Protein AF-A0A0M2WWQ1-F1 (afdb_monomer)

Secondary structure (DSSP, 8-state):
--TT---------SB-TTS-B-HHHHHHHHHHHHHTS--SEEEEETTS--HHHHHHHHHHHHHHHTT---EEEEEEEE-SS-SS-EEEEEEEEEEEPTT--TTTTSGGGGGSEEEEEEB--TT-HHHHHHHHHHH-S-SEE--EEESS-SSTTHHHHHHHHTHHHIIIII---GGG-EEE-TT-HHHHHHHHHHHHHHHHHH--STTTEEEEEE--S-HHHHHHHHHHHHHHT--BEEEEEEEEEESSPPPSS---PPPSEEEEEEEES-SS-----

Nearest PDB structures (foldseek):
  2ok8-assembly1_B  TM=3.960E-01  e=1.130E-01  Plasmodium falciparum 3D7
  4dt1-assembly1_A  TM=3.901E-01  e=7.405E-01  Saccharomyces cerevisiae S288C
  3vu9-assembly1_B  TM=3.517E-01  e=5.763E-01  Saccharomyces cerevisiae S288C
  8cp3-assembly1_A  TM=3.305E-01  e=3.547E+00  Methanococcus maripaludis S2
  4e8b-assembly1_A  TM=3.291E-01  e=5.165E+00  Escherichia coli K-12

Mean predicted aligned error: 6.13 Å

Solvent-accessible surface area (backbone atoms only — not comparable to full-atom values): 15911 Å² total; per-residue (Å²): 131,67,92,88,62,89,85,83,88,79,93,64,59,47,59,46,100,86,70,46,84,36,22,21,63,39,34,36,63,67,44,43,77,64,70,73,48,95,51,66,65,47,79,46,72,44,56,84,50,53,68,56,33,39,53,22,38,52,47,52,52,56,57,53,32,77,81,47,79,32,24,35,33,41,34,40,56,43,53,96,70,68,96,61,63,70,44,79,38,63,44,85,58,54,43,68,37,51,91,24,42,75,66,64,88,39,81,64,44,74,76,21,47,29,33,38,34,38,35,63,48,85,95,37,64,72,51,50,50,31,41,54,62,74,50,62,79,65,70,45,43,36,40,34,37,42,39,65,37,99,53,82,57,53,35,58,53,48,53,59,74,42,39,66,47,29,75,74,70,58,73,36,55,85,85,39,54,40,71,24,34,43,88,38,26,65,46,35,21,50,52,51,49,55,53,52,55,57,46,39,76,77,40,76,48,66,57,54,35,40,58,38,39,27,66,40,73,55,65,41,45,34,49,7,49,50,53,36,28,64,77,69,68,30,28,30,44,37,55,54,72,78,46,70,49,61,92,52,81,81,70,95,63,88,81,75,74,81,60,77,38,80,47,78,43,80,75,43,62,72,96,61,80,81,82,82,124

pLDDT: mean 88.04, std 10.98, range [39.91, 98.12]

Sequence (277 aa):
MLPNGKLEFIDVEIISGDGATVAGRNATKAAQPWLSQQYKDIVIDATGMSRGTCFPIVRQAMELHKESTTNIHLLMASSDQPAVKLKSESNSHADWMHGFQEDMETYIMRDALTLWVPQLTEDSLPSMNSMFSALMPLAEVCPIVPFPSARPRRGDELLLEYFDAFESQWDATAQNVIYAHEADPMDVFRSISRMHDARLKVFPDKSQSVTVLSPAGWRLGSLGMLLAAIDLSLPVLYVETIGYTTDSKIPESVTIPAPSKLWHVWLAGVAYDEITC

Foldseek 3Di:
DPVPDDDDDDDADQADPVGDGCRLVRLCVVCVVVLVDPAQEDEAECAPPFLLNRLSNLLSSVVVVVVHQHWYKYKYFAALDDPFDKDFDWRQAKDWRVNQAPCVVPPLQPQAAEEEEEEFDPPCVSFVVNQLVVPPPHNAYQYEFAPPGPPNCRRVVRCVVCVCCCPPPHVYDPVSYHYAHLQALQRLLVSLVVVVVVVCVVVVDCSHHAYEYEYDDR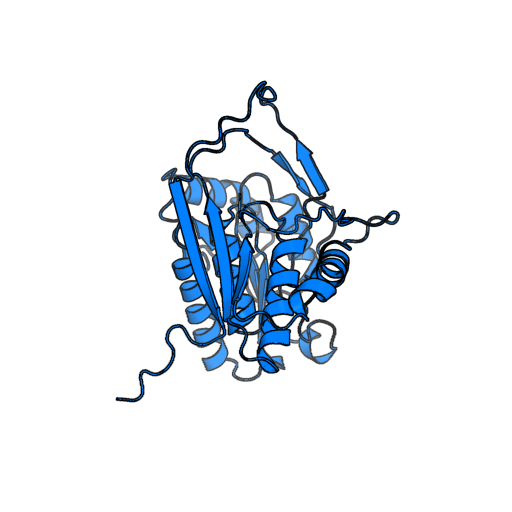DSVSSSVSLNCNVVVHIYMYIGGPDIDGPDDDDPDPPDPGGPHMDMDRNDHDPDDPPPD

Radius of gyration: 19.29 Å; Cα contacts (8 Å, |Δi|>4): 449; chains: 1; bounding box: 53×50×47 Å

Structure (mmCIF, N/CA/C/O backbone):
data_AF-A0A0M2WWQ1-F1
#
_entry.id   AF-A0A0M2WWQ1-F1
#
loop_
_atom_site.group_PDB
_atom_site.id
_atom_site.type_symbol
_atom_site.label_atom_id
_atom_site.label_alt_id
_atom_site.label_comp_id
_atom_site.label_asym_id
_atom_site.label_entity_id
_atom_site.label_seq_id
_atom_site.pdbx_PDB_ins_code
_atom_site.Cartn_x
_atom_site.Cartn_y
_atom_site.Cartn_z
_atom_site.occupancy
_atom_site.B_iso_or_equiv
_atom_site.auth_seq_id
_atom_site.auth_comp_id
_atom_site.auth_asym_id
_atom_site.auth_atom_id
_atom_site.pdbx_PDB_model_num
ATOM 1 N N . MET A 1 1 ? -27.862 6.601 8.426 1.00 49.59 1 MET A N 1
ATOM 2 C CA . MET A 1 1 ? -27.412 7.144 9.727 1.00 49.59 1 MET A CA 1
ATOM 3 C C . MET A 1 1 ? -27.749 6.132 10.798 1.00 49.59 1 MET A C 1
ATOM 5 O O . MET A 1 1 ? -28.883 5.670 10.807 1.00 49.59 1 MET A O 1
ATOM 9 N N . LEU A 1 2 ? -26.789 5.774 11.653 1.00 52.50 2 LEU A N 1
ATOM 10 C CA . LEU A 1 2 ? -27.057 4.945 12.829 1.00 52.50 2 LEU A CA 1
ATOM 11 C C . LEU A 1 2 ? -27.889 5.784 13.814 1.00 52.50 2 LEU A C 1
ATOM 13 O O . LEU A 1 2 ? -27.388 6.809 14.286 1.00 52.50 2 LEU A O 1
ATOM 17 N N . PRO A 1 3 ? -29.156 5.427 14.087 1.00 45.69 3 PRO A N 1
ATOM 18 C CA . PRO A 1 3 ? -29.972 6.167 15.036 1.00 45.69 3 PRO A CA 1
ATOM 19 C C . PRO A 1 3 ? -29.340 5.968 16.420 1.00 45.69 3 PRO A C 1
ATOM 21 O O . PRO A 1 3 ? -29.308 4.846 16.914 1.00 45.69 3 PRO A O 1
ATOM 24 N N . ASN A 1 4 ? -28.792 7.045 16.997 1.00 66.00 4 ASN A N 1
ATOM 25 C CA . ASN A 1 4 ? -28.001 7.110 18.246 1.00 66.00 4 ASN A CA 1
ATOM 26 C C . ASN A 1 4 ? -26.471 6.935 18.123 1.00 66.00 4 ASN A C 1
ATOM 28 O O . ASN A 1 4 ? -25.796 6.801 19.142 1.00 66.00 4 ASN A O 1
ATOM 32 N N . GLY A 1 5 ? -25.896 6.973 16.917 1.00 68.69 5 GLY A N 1
ATOM 33 C CA . GLY A 1 5 ? -24.437 6.985 16.755 1.00 68.69 5 GLY A CA 1
ATOM 34 C C . GLY A 1 5 ? -23.815 8.325 17.169 1.00 68.69 5 GLY A C 1
ATOM 35 O O . GLY A 1 5 ? -24.275 9.381 16.733 1.00 68.69 5 GLY A O 1
ATOM 36 N N . LYS A 1 6 ? -22.750 8.295 17.979 1.00 83.62 6 LYS A N 1
ATOM 37 C CA . LYS A 1 6 ? -21.882 9.462 18.192 1.00 83.62 6 LYS A CA 1
ATOM 38 C C . LYS A 1 6 ? -21.035 9.652 16.933 1.00 83.62 6 LYS A C 1
ATOM 40 O O . LYS A 1 6 ? -20.329 8.729 16.537 1.00 83.62 6 LYS A O 1
ATOM 45 N N . LEU A 1 7 ? -21.130 10.818 16.302 1.00 86.94 7 LEU A N 1
ATOM 46 C CA . LEU A 1 7 ? -20.307 11.184 15.150 1.00 86.94 7 LEU A CA 1
ATOM 47 C C . LEU A 1 7 ? -19.284 12.228 15.587 1.00 86.94 7 LEU A C 1
ATOM 49 O O . LEU A 1 7 ? -19.655 13.265 16.136 1.00 86.94 7 LEU A O 1
ATOM 53 N N . GLU A 1 8 ? -18.014 11.948 15.331 1.00 89.94 8 GLU A N 1
ATOM 54 C CA . GLU A 1 8 ? -16.897 12.844 15.613 1.00 89.94 8 GLU A CA 1
ATOM 55 C C . GLU A 1 8 ? -16.081 13.039 14.338 1.00 89.94 8 GLU A C 1
ATOM 57 O O . GLU A 1 8 ? -15.867 12.096 13.578 1.00 89.94 8 GLU A O 1
ATOM 62 N N . PHE A 1 9 ? -15.638 14.273 14.110 1.00 91.44 9 PHE A N 1
ATOM 63 C CA . PHE A 1 9 ? -14.714 14.620 13.038 1.00 91.44 9 PHE A CA 1
ATOM 64 C C . PHE A 1 9 ? -13.385 15.000 13.678 1.00 91.44 9 PHE A C 1
ATOM 66 O O . PHE A 1 9 ? -13.363 15.802 14.613 1.00 91.44 9 PHE A O 1
ATOM 73 N N . ILE A 1 10 ? -12.297 14.407 13.192 1.00 92.00 10 ILE A N 1
ATOM 74 C CA . ILE A 1 10 ? -10.943 14.698 13.657 1.00 92.00 10 ILE A CA 1
ATOM 75 C C . ILE A 1 10 ? -10.101 15.106 12.458 1.00 92.00 10 ILE A C 1
ATOM 77 O O . ILE A 1 10 ? -10.029 14.376 11.469 1.00 92.00 10 ILE A O 1
ATOM 81 N N . ASP A 1 11 ? -9.436 16.248 12.587 1.00 93.69 11 ASP A N 1
ATOM 82 C CA . ASP A 1 11 ? -8.440 16.690 11.623 1.00 93.69 11 ASP A CA 1
ATOM 83 C C . ASP A 1 11 ? -7.137 15.918 11.845 1.00 93.69 11 ASP A C 1
ATOM 85 O O . ASP A 1 11 ? -6.574 15.903 12.944 1.00 93.69 11 ASP A O 1
ATOM 89 N N . VAL A 1 12 ? -6.656 15.266 10.788 1.00 93.06 12 VAL A N 1
ATOM 90 C CA . VAL A 1 12 ? -5.387 14.535 10.782 1.00 93.06 12 VAL A CA 1
ATOM 91 C C . VAL A 1 12 ? -4.421 15.276 9.870 1.00 93.06 12 VAL A C 1
ATOM 93 O O . VAL A 1 12 ? -4.596 15.306 8.654 1.00 93.06 12 VAL A O 1
ATOM 96 N N . GLU A 1 13 ? -3.391 15.874 10.462 1.00 93.06 13 GLU A N 1
ATOM 97 C CA . GLU A 1 13 ? -2.295 16.474 9.704 1.00 93.06 13 GLU A CA 1
ATOM 98 C C . GLU A 1 13 ? -1.507 15.370 8.980 1.00 93.06 13 GLU A C 1
ATOM 100 O O . GLU A 1 13 ? -1.080 14.393 9.603 1.00 93.06 13 GLU A O 1
ATOM 105 N N . ILE A 1 14 ? -1.344 15.530 7.662 1.00 90.88 14 ILE A N 1
ATOM 106 C CA . ILE A 1 14 ? -0.682 14.564 6.771 1.00 90.88 14 ILE A CA 1
ATOM 107 C C . ILE A 1 14 ? 0.814 14.870 6.642 1.00 90.88 14 ILE A C 1
ATOM 109 O O . ILE A 1 14 ? 1.639 13.961 6.748 1.00 90.88 14 ILE A O 1
ATOM 113 N N . ILE A 1 15 ? 1.153 16.150 6.473 1.00 89.50 15 ILE A N 1
ATOM 114 C CA . ILE A 1 15 ? 2.515 16.673 6.330 1.00 89.50 15 ILE A CA 1
ATOM 115 C C . ILE A 1 15 ? 2.727 17.758 7.385 1.00 89.50 15 ILE A C 1
ATOM 117 O O . ILE A 1 15 ? 1.884 18.645 7.510 1.00 89.50 15 ILE A O 1
ATOM 121 N N . SER A 1 16 ? 3.829 17.694 8.130 1.00 89.00 16 SER A N 1
ATOM 122 C CA . SER A 1 16 ? 4.186 18.715 9.120 1.00 89.00 16 SER A CA 1
ATOM 123 C C . SER A 1 16 ? 4.772 19.967 8.464 1.00 89.00 16 SER A C 1
ATOM 125 O O . SER A 1 16 ? 5.155 19.968 7.295 1.00 89.00 16 SER A O 1
ATOM 127 N N . GLY A 1 17 ? 4.889 21.056 9.230 1.00 83.81 17 GLY A N 1
ATOM 128 C CA . GLY A 1 17 ? 5.402 22.340 8.728 1.00 83.81 17 GLY A CA 1
ATOM 129 C C . GLY A 1 17 ? 6.834 22.319 8.162 1.00 83.81 17 GLY A C 1
ATOM 130 O O . GLY A 1 17 ? 7.219 23.256 7.469 1.00 83.81 17 GLY A O 1
ATOM 131 N N . ASP A 1 18 ? 7.614 21.271 8.434 1.00 84.00 18 ASP A N 1
ATOM 132 C CA . ASP A 1 18 ? 8.956 21.025 7.888 1.00 84.00 18 ASP A CA 1
ATOM 133 C C . ASP A 1 18 ? 8.966 20.097 6.653 1.00 84.00 18 ASP A C 1
ATOM 135 O O . ASP A 1 18 ? 10.032 19.802 6.118 1.00 84.00 18 ASP A O 1
ATOM 139 N N . GLY A 1 19 ? 7.794 19.657 6.181 1.00 81.62 19 GLY A N 1
ATOM 140 C CA . GLY A 1 19 ? 7.641 18.789 5.011 1.00 81.62 19 GLY A CA 1
ATOM 141 C C . GLY A 1 19 ? 7.702 17.286 5.304 1.00 81.62 19 GLY A C 1
ATOM 142 O O . GLY A 1 19 ? 7.600 16.492 4.366 1.00 81.62 19 GLY A O 1
ATOM 143 N N . ALA A 1 20 ? 7.847 16.878 6.570 1.00 85.75 20 ALA A N 1
ATOM 144 C CA . ALA A 1 20 ? 7.895 15.465 6.935 1.00 85.75 20 ALA A CA 1
ATOM 145 C C . ALA A 1 20 ? 6.510 14.801 6.903 1.00 85.75 20 ALA A C 1
ATOM 147 O O . ALA A 1 20 ? 5.489 15.386 7.275 1.00 85.75 20 ALA A O 1
ATOM 148 N N . THR A 1 21 ? 6.479 13.531 6.505 1.00 90.12 21 THR A N 1
ATOM 149 C CA . THR A 1 21 ? 5.254 12.731 6.499 1.00 90.12 21 THR A CA 1
ATOM 150 C C . THR A 1 21 ? 4.865 12.332 7.930 1.00 90.12 21 THR A C 1
ATOM 152 O O . THR A 1 21 ? 5.580 11.602 8.625 1.00 90.12 21 THR A O 1
ATOM 155 N N . VAL A 1 22 ? 3.712 12.813 8.405 1.00 93.31 22 VAL A N 1
ATOM 156 C CA . VAL A 1 22 ? 3.209 12.593 9.781 1.00 93.31 22 VAL A CA 1
ATOM 157 C C . VAL A 1 22 ? 1.843 11.904 9.835 1.00 93.31 22 VAL A C 1
ATOM 159 O O . VAL A 1 22 ? 1.428 11.474 10.915 1.00 93.31 22 VAL A O 1
ATOM 162 N N . ALA A 1 23 ? 1.201 11.710 8.678 1.00 92.94 23 ALA A N 1
ATOM 163 C CA . ALA A 1 23 ? -0.128 11.122 8.516 1.00 92.94 23 ALA A CA 1
ATOM 164 C C . ALA A 1 23 ? -0.361 9.879 9.382 1.00 92.94 23 ALA A C 1
ATOM 166 O O . ALA A 1 23 ? -1.280 9.854 10.196 1.00 92.94 23 ALA A O 1
ATOM 167 N N . GLY A 1 24 ? 0.508 8.872 9.260 1.00 95.06 24 GLY A N 1
ATOM 168 C CA . GLY A 1 24 ? 0.338 7.600 9.959 1.00 95.06 24 GLY A CA 1
ATOM 169 C C . GLY A 1 24 ? 0.392 7.718 11.477 1.00 95.06 24 GLY A C 1
ATOM 170 O O . GLY A 1 24 ? -0.456 7.153 12.160 1.00 95.06 24 GLY A O 1
ATOM 171 N N . ARG A 1 25 ? 1.345 8.494 12.009 1.00 95.56 25 ARG A N 1
ATOM 172 C CA . ARG A 1 25 ? 1.484 8.728 13.459 1.00 95.56 25 ARG A CA 1
ATOM 173 C C . ARG A 1 25 ? 0.294 9.503 14.021 1.00 95.56 25 ARG A C 1
ATOM 175 O O . ARG A 1 25 ? -0.194 9.205 15.109 1.00 95.56 25 ARG A O 1
ATOM 182 N N . ASN A 1 26 ? -0.173 10.504 13.281 1.00 96.56 26 ASN A N 1
ATOM 183 C CA . ASN A 1 26 ? -1.304 11.323 13.696 1.00 96.56 26 ASN A CA 1
ATOM 184 C C . ASN A 1 26 ? -2.621 10.539 13.619 1.00 96.56 26 ASN A C 1
ATOM 186 O O . ASN A 1 26 ? -3.434 10.624 14.537 1.00 96.56 26 ASN A O 1
ATOM 190 N N . ALA A 1 27 ? -2.799 9.724 12.577 1.00 96.56 27 ALA A N 1
ATOM 191 C CA . ALA A 1 27 ? -3.963 8.868 12.392 1.00 96.56 27 ALA A CA 1
ATOM 192 C C . ALA A 1 27 ? -4.090 7.813 13.499 1.00 96.56 27 ALA A C 1
ATOM 194 O O . ALA A 1 27 ? -5.163 7.671 14.084 1.00 96.56 27 ALA A O 1
ATOM 195 N N . THR A 1 28 ? -3.001 7.120 13.853 1.00 97.44 28 THR A N 1
ATOM 196 C CA . THR A 1 28 ? -3.022 6.129 14.943 1.00 97.44 28 THR A CA 1
ATOM 197 C C . THR A 1 28 ? -3.268 6.782 16.302 1.00 97.44 28 THR A C 1
ATOM 199 O O . THR A 1 28 ? -4.048 6.275 17.111 1.00 97.44 28 THR A O 1
ATOM 202 N N . LYS A 1 29 ? -2.682 7.959 16.555 1.00 97.19 29 LYS A N 1
ATOM 203 C CA . LYS A 1 29 ? -2.956 8.743 17.770 1.00 97.19 29 LYS A CA 1
ATOM 204 C C . LYS A 1 29 ? -4.423 9.171 17.861 1.00 97.19 29 LYS A C 1
ATOM 206 O O . LYS A 1 29 ? -5.004 9.096 18.942 1.00 97.19 29 LYS A O 1
ATOM 211 N N . ALA A 1 30 ? -5.010 9.609 16.749 1.00 96.12 30 ALA A N 1
ATOM 212 C CA . ALA A 1 30 ? -6.418 9.984 16.672 1.00 96.12 30 ALA A CA 1
ATOM 213 C C . ALA A 1 30 ? -7.351 8.781 16.872 1.00 96.12 30 ALA A C 1
ATOM 215 O O . ALA A 1 30 ? -8.364 8.908 17.552 1.00 96.12 30 ALA A O 1
ATOM 216 N N . ALA A 1 31 ? -6.995 7.612 16.330 1.00 95.75 31 ALA A N 1
ATOM 217 C CA . ALA A 1 31 ? -7.807 6.402 16.419 1.00 95.75 31 ALA A CA 1
ATOM 218 C C . ALA A 1 31 ? -7.713 5.684 17.779 1.00 95.75 31 ALA A C 1
ATOM 220 O O . ALA A 1 31 ? -8.671 5.023 18.189 1.00 95.75 31 ALA A O 1
ATOM 221 N N . GLN A 1 32 ? -6.596 5.828 18.506 1.00 95.25 32 GLN A N 1
ATOM 222 C CA . GLN A 1 32 ? -6.326 5.121 19.768 1.00 95.25 32 GLN A CA 1
ATOM 223 C C . GLN A 1 32 ? -7.488 5.174 20.782 1.00 95.25 32 GLN A C 1
ATOM 225 O O . GLN A 1 32 ? -7.828 4.116 21.322 1.00 95.25 32 GLN A O 1
ATOM 230 N N . PRO A 1 33 ? -8.136 6.328 21.060 1.00 93.31 33 PRO A N 1
ATOM 231 C CA . PRO A 1 33 ? -9.215 6.394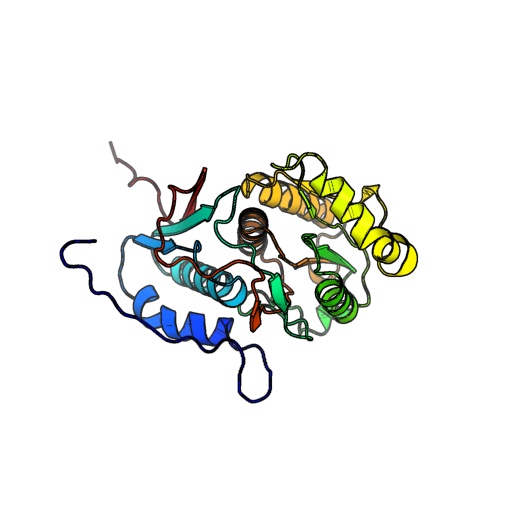 22.044 1.00 93.31 33 PRO A CA 1
ATOM 232 C C . PRO A 1 33 ? -10.453 5.585 21.657 1.00 93.31 33 PRO A C 1
ATOM 234 O O . PRO A 1 33 ? -11.211 5.209 22.546 1.00 93.31 33 PRO A O 1
ATOM 237 N N . TRP A 1 34 ? -10.681 5.328 20.366 1.00 91.44 34 TRP A N 1
ATOM 238 C CA . TRP A 1 34 ? -11.786 4.490 19.895 1.00 91.44 34 TRP A CA 1
ATOM 239 C C . TRP A 1 34 ? -11.381 3.018 19.842 1.00 91.44 34 TRP A C 1
ATOM 241 O O . TRP A 1 34 ? -12.134 2.173 20.316 1.00 91.44 34 TRP A O 1
ATOM 251 N N . LEU A 1 35 ? -10.176 2.714 19.347 1.00 92.75 35 LEU A N 1
ATOM 252 C CA . LEU A 1 35 ? -9.682 1.336 19.252 1.00 92.75 35 LEU A CA 1
ATOM 253 C C . LEU A 1 35 ? -9.431 0.683 20.621 1.00 92.75 35 LEU A C 1
ATOM 255 O O . LEU A 1 35 ? -9.502 -0.532 20.737 1.00 92.75 35 LEU A O 1
ATOM 259 N N . SER A 1 36 ? -9.164 1.478 21.663 1.00 89.31 36 SER A N 1
ATOM 260 C CA . SER A 1 36 ? -8.939 0.971 23.031 1.00 89.31 36 SER A CA 1
ATOM 261 C C . SER A 1 36 ? -10.233 0.708 23.810 1.00 89.31 36 SER A C 1
ATOM 263 O O . SER A 1 36 ? -10.184 0.291 24.967 1.00 89.31 36 SER A O 1
ATOM 265 N N . GLN A 1 37 ? -11.396 1.030 23.240 1.00 88.69 37 GLN A N 1
ATOM 266 C CA . GLN A 1 37 ? -12.675 0.760 23.892 1.00 88.69 37 GLN A CA 1
ATOM 267 C C . GLN A 1 37 ? -13.041 -0.714 23.733 1.00 88.69 37 GLN A C 1
ATOM 269 O O . GLN A 1 37 ? -12.655 -1.371 22.772 1.00 88.69 37 GLN A O 1
ATOM 274 N N . GLN A 1 38 ? -13.831 -1.232 24.672 1.00 86.56 38 GLN A N 1
ATOM 275 C CA . GLN A 1 38 ? -14.293 -2.620 24.657 1.00 86.56 38 GLN A CA 1
ATOM 276 C C . GLN A 1 38 ? -15.458 -2.809 23.675 1.00 86.56 38 GLN A C 1
ATOM 278 O O . GLN A 1 38 ? -16.594 -3.081 24.067 1.00 86.56 38 GLN A O 1
ATOM 283 N N . TYR A 1 39 ? -15.179 -2.631 22.387 1.00 90.81 39 TYR A N 1
ATOM 284 C CA . TYR A 1 39 ? -16.097 -2.994 21.316 1.00 90.81 39 TYR A CA 1
ATOM 285 C C . TYR A 1 39 ? -15.984 -4.486 21.001 1.00 90.81 39 TYR A C 1
ATOM 287 O O . TYR A 1 39 ? -14.901 -5.066 21.072 1.00 90.81 39 TYR A O 1
ATOM 295 N N . LYS A 1 40 ? -17.107 -5.110 20.629 1.00 91.81 40 LYS A N 1
ATOM 296 C CA . LYS A 1 40 ? -17.095 -6.464 20.054 1.00 91.81 40 LYS A CA 1
ATOM 297 C C . LYS A 1 40 ? -16.563 -6.459 18.630 1.00 91.81 40 LYS A C 1
ATOM 299 O O . LYS A 1 40 ? -15.817 -7.355 18.267 1.00 91.81 40 LYS A O 1
ATOM 304 N N . ASP A 1 41 ? -16.907 -5.424 17.873 1.00 93.94 41 ASP A N 1
ATOM 305 C CA . ASP A 1 41 ? -16.574 -5.292 16.464 1.00 93.94 41 ASP A CA 1
ATOM 306 C C . ASP A 1 41 ? -16.072 -3.873 16.202 1.00 93.94 41 ASP A C 1
ATOM 308 O O . ASP A 1 41 ? -16.704 -2.886 16.590 1.00 93.94 41 ASP A O 1
ATOM 312 N N . ILE A 1 42 ? -14.935 -3.774 15.524 1.00 95.38 42 ILE A N 1
ATOM 313 C CA . ILE A 1 42 ? -14.382 -2.530 14.997 1.00 95.38 42 ILE A CA 1
ATOM 314 C C . ILE A 1 42 ? -14.438 -2.626 13.479 1.00 95.38 42 ILE A C 1
ATOM 316 O O . ILE A 1 42 ? -13.858 -3.527 12.875 1.00 95.38 42 ILE A O 1
ATOM 320 N N . VAL A 1 43 ? -15.136 -1.678 12.858 1.00 96.19 43 VAL A N 1
ATOM 321 C CA . VAL A 1 43 ? -15.269 -1.594 11.402 1.00 96.19 43 VAL A CA 1
ATOM 322 C C . VAL A 1 43 ? -14.484 -0.390 10.903 1.00 96.19 43 VAL A C 1
ATOM 324 O O . VAL A 1 43 ? -14.813 0.752 11.219 1.00 96.19 43 VAL A O 1
ATOM 327 N N . ILE A 1 44 ? -13.451 -0.654 10.111 1.00 96.94 44 ILE A N 1
ATOM 328 C CA . ILE A 1 44 ? -12.598 0.356 9.490 1.00 96.94 44 ILE A CA 1
ATOM 329 C C . ILE A 1 44 ? -13.041 0.512 8.034 1.00 96.94 44 ILE A C 1
ATOM 331 O O . ILE A 1 44 ? -12.878 -0.409 7.237 1.00 96.94 44 ILE A O 1
ATOM 335 N N . ASP A 1 45 ? -13.601 1.667 7.672 1.00 95.44 45 ASP A N 1
ATOM 336 C CA . ASP A 1 45 ? -13.966 1.977 6.283 1.00 95.44 45 ASP A CA 1
ATOM 337 C C . ASP A 1 45 ? -12.844 2.749 5.578 1.00 95.44 45 ASP A C 1
ATOM 339 O O . ASP A 1 45 ? -12.658 3.951 5.770 1.00 95.44 45 ASP A O 1
ATOM 343 N N . ALA A 1 46 ? -12.101 2.045 4.728 1.00 94.69 46 ALA A N 1
ATOM 344 C CA . ALA A 1 46 ? -10.971 2.572 3.976 1.00 94.69 46 ALA A CA 1
ATOM 345 C C . ALA A 1 46 ? -11.357 3.312 2.690 1.00 94.69 46 ALA A C 1
ATOM 347 O O . ALA A 1 46 ? -10.478 3.809 1.986 1.00 94.69 46 ALA A O 1
ATOM 348 N N . THR A 1 47 ? -12.647 3.414 2.362 1.00 90.31 47 THR A N 1
ATOM 349 C CA . THR A 1 47 ? -13.119 3.996 1.097 1.00 90.31 47 THR A CA 1
ATOM 350 C C . THR A 1 47 ? -12.617 5.422 0.882 1.00 90.31 47 THR A C 1
ATOM 352 O O . THR A 1 47 ? -12.296 5.792 -0.240 1.00 90.31 47 THR A O 1
ATOM 355 N N . GLY A 1 48 ? -12.551 6.253 1.922 1.00 87.06 48 GLY A N 1
ATOM 356 C CA . GLY A 1 48 ? -12.136 7.657 1.801 1.00 87.06 48 GLY A CA 1
ATOM 357 C C . GLY A 1 48 ? -10.700 7.946 2.235 1.00 87.06 48 GLY A C 1
ATOM 358 O O . GLY A 1 48 ? -10.229 9.064 2.043 1.00 87.06 48 GLY A O 1
ATOM 359 N N . MET A 1 49 ? -10.017 6.976 2.840 1.00 90.75 49 MET A N 1
ATOM 360 C CA . MET A 1 49 ? -8.757 7.215 3.541 1.00 90.75 49 MET A CA 1
ATOM 361 C C . MET A 1 49 ? -7.557 7.192 2.587 1.00 90.75 49 MET A C 1
ATOM 363 O O . MET A 1 49 ? -7.523 6.427 1.619 1.00 90.75 49 MET A O 1
ATOM 367 N N . SER A 1 50 ? -6.543 8.013 2.873 1.00 90.25 50 SER A 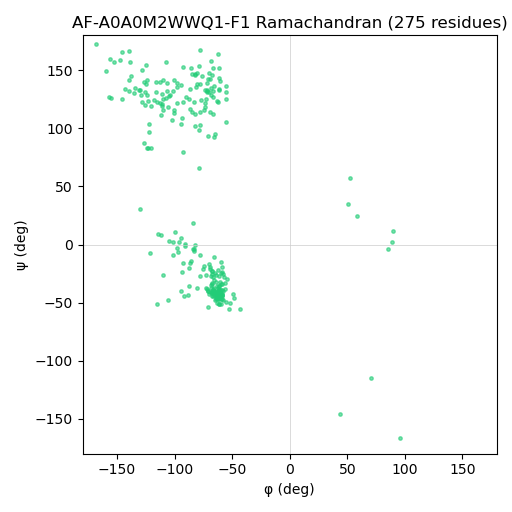N 1
ATOM 368 C CA . SER A 1 50 ? -5.241 7.875 2.215 1.00 90.25 50 SER A CA 1
ATOM 369 C C . SER A 1 50 ? -4.564 6.576 2.663 1.00 90.25 50 SER A C 1
ATOM 371 O O . SER A 1 50 ? -4.851 6.042 3.737 1.00 90.25 50 SER A O 1
ATOM 373 N N . ARG A 1 51 ? -3.619 6.063 1.869 1.00 92.19 51 ARG A N 1
ATOM 374 C CA . ARG A 1 51 ? -2.827 4.884 2.264 1.00 92.19 51 ARG A CA 1
ATOM 375 C C . ARG A 1 51 ? -2.060 5.146 3.563 1.00 92.19 51 ARG A C 1
ATOM 377 O O . ARG A 1 51 ? -2.134 4.320 4.468 1.00 92.19 51 ARG A O 1
ATOM 384 N N . GLY A 1 52 ? -1.429 6.318 3.685 1.00 92.81 52 GLY A N 1
ATOM 385 C CA . GLY A 1 52 ? -0.663 6.715 4.869 1.00 92.81 52 GLY A CA 1
ATOM 386 C C . GLY A 1 52 ? -1.488 6.893 6.146 1.00 92.81 52 GLY A C 1
ATOM 387 O O . GLY A 1 52 ? -0.910 6.974 7.223 1.00 92.81 52 GLY A O 1
ATOM 388 N N . THR A 1 53 ? -2.824 6.891 6.069 1.00 94.81 53 THR A N 1
ATOM 389 C CA . THR A 1 53 ? -3.715 6.882 7.244 1.00 94.81 53 THR A CA 1
ATOM 390 C C . THR A 1 53 ? -4.367 5.518 7.457 1.00 94.81 53 THR A C 1
ATOM 392 O O . THR A 1 53 ? -4.313 4.971 8.558 1.00 94.81 53 THR A O 1
ATOM 395 N N . CYS A 1 54 ? -4.924 4.924 6.398 1.00 95.44 54 CYS A N 1
ATOM 396 C CA . CYS A 1 54 ? -5.615 3.640 6.458 1.00 95.44 54 CYS A CA 1
ATOM 397 C C . CYS A 1 54 ? -4.707 2.511 6.945 1.00 95.44 54 CYS A C 1
ATOM 399 O O . CYS A 1 54 ? -5.086 1.765 7.844 1.00 95.44 54 CYS A O 1
ATOM 401 N N . PHE A 1 55 ? -3.529 2.353 6.337 1.00 97.06 55 PHE A N 1
ATOM 402 C CA . PHE A 1 55 ? -2.650 1.227 6.641 1.00 97.06 55 PHE A CA 1
ATOM 403 C C . PHE A 1 55 ? -2.220 1.261 8.119 1.00 97.06 55 PHE A C 1
ATOM 405 O O . PHE A 1 55 ? -2.431 0.255 8.801 1.00 97.06 55 PHE A O 1
ATOM 412 N N . PRO A 1 56 ? -1.705 2.386 8.665 1.00 97.56 56 PRO A N 1
ATOM 413 C CA . PRO A 1 56 ? -1.324 2.453 10.076 1.00 97.56 56 PRO A CA 1
ATOM 414 C C . PRO A 1 56 ? -2.481 2.216 11.052 1.00 97.56 56 PRO A C 1
ATOM 416 O O . PRO A 1 56 ? -2.284 1.529 12.052 1.00 97.56 56 PRO A O 1
ATOM 419 N N . ILE A 1 57 ? -3.691 2.722 10.766 1.00 97.81 57 ILE A N 1
ATOM 420 C CA . ILE A 1 57 ? -4.875 2.457 11.605 1.00 97.81 57 ILE A CA 1
ATOM 421 C C . ILE A 1 57 ? -5.198 0.959 11.620 1.00 97.81 57 ILE A C 1
ATOM 423 O O . ILE A 1 57 ? -5.432 0.390 12.686 1.00 97.81 57 ILE A O 1
ATOM 427 N N . VAL A 1 58 ? -5.185 0.301 10.456 1.00 97.75 58 VAL A N 1
ATOM 428 C CA . VAL A 1 58 ? -5.438 -1.145 10.373 1.00 97.75 58 VAL A CA 1
ATOM 429 C C . VAL A 1 58 ? -4.360 -1.923 11.128 1.00 97.75 58 VAL A C 1
ATOM 431 O O . VAL A 1 58 ? -4.693 -2.813 11.906 1.00 97.75 58 VAL A O 1
ATOM 434 N N . ARG A 1 59 ? -3.079 -1.561 10.978 1.00 97.19 59 ARG A N 1
ATOM 435 C CA . ARG A 1 59 ? -1.982 -2.175 11.742 1.00 97.19 59 ARG A CA 1
ATOM 436 C C . ARG A 1 59 ? -2.185 -2.020 13.245 1.00 97.19 59 ARG A C 1
ATOM 438 O O . ARG A 1 59 ? -2.100 -3.010 13.959 1.00 97.19 59 ARG A O 1
ATOM 445 N N . GLN A 1 60 ? -2.503 -0.818 13.720 1.00 96.94 60 GLN A N 1
ATOM 446 C CA . GLN A 1 60 ? -2.775 -0.559 15.136 1.00 96.94 60 GLN A CA 1
ATOM 447 C C . GLN A 1 60 ? -3.941 -1.407 15.659 1.00 96.94 60 GLN A C 1
ATOM 449 O O . GLN A 1 60 ? -3.840 -1.977 16.743 1.00 96.94 60 GLN A O 1
ATOM 454 N N . ALA A 1 61 ? -5.024 -1.533 14.889 1.00 96.56 61 ALA A N 1
ATOM 455 C CA . ALA A 1 61 ? -6.157 -2.379 15.251 1.00 96.56 61 ALA A CA 1
ATOM 456 C C . ALA A 1 61 ? -5.767 -3.867 15.339 1.00 96.56 61 ALA A C 1
ATOM 458 O O . ALA A 1 61 ? -6.169 -4.546 16.281 1.00 96.56 61 ALA A O 1
ATOM 459 N N . MET A 1 62 ? -4.941 -4.359 14.410 1.00 95.81 62 MET A N 1
ATOM 460 C CA . MET A 1 62 ? -4.413 -5.730 14.443 1.00 95.81 62 MET A CA 1
ATOM 461 C C . MET A 1 62 ? -3.477 -5.977 15.632 1.00 95.81 62 MET A C 1
ATOM 463 O O . MET A 1 62 ? -3.511 -7.054 16.218 1.00 95.81 62 MET A O 1
ATOM 467 N N . GLU A 1 63 ? -2.660 -4.994 16.014 1.00 93.94 63 GLU A N 1
ATOM 468 C CA . GLU A 1 63 ? -1.808 -5.100 17.203 1.00 93.94 63 GLU A CA 1
ATOM 469 C C . GLU A 1 63 ? -2.641 -5.143 18.491 1.00 93.94 63 GLU A C 1
ATOM 471 O O . GLU A 1 63 ? -2.419 -6.012 19.328 1.00 93.94 63 GLU A O 1
ATOM 476 N N . LEU A 1 64 ? -3.660 -4.288 18.619 1.00 91.94 64 LEU A N 1
ATOM 477 C CA . LEU A 1 64 ? -4.584 -4.309 19.763 1.00 91.94 64 LEU A CA 1
ATOM 478 C C . LEU A 1 64 ? -5.426 -5.592 19.819 1.00 91.94 64 LEU A C 1
ATOM 480 O O . LEU A 1 64 ? -5.784 -6.059 20.903 1.00 91.94 64 LEU A O 1
ATOM 484 N N . HIS A 1 65 ? -5.727 -6.194 18.667 1.00 92.50 65 HIS A N 1
ATOM 485 C CA . HIS A 1 65 ? -6.405 -7.486 18.613 1.00 92.50 65 HIS A CA 1
ATOM 486 C C . HIS A 1 65 ? -5.599 -8.600 19.295 1.00 92.50 65 HIS A C 1
ATOM 488 O O . HIS A 1 65 ? -6.192 -9.479 19.905 1.00 92.50 65 HIS A O 1
ATOM 494 N N . LYS A 1 66 ? -4.259 -8.564 19.280 1.00 91.75 66 LYS A N 1
ATOM 495 C CA . LYS A 1 66 ? -3.440 -9.605 19.938 1.00 91.75 66 LYS A CA 1
ATO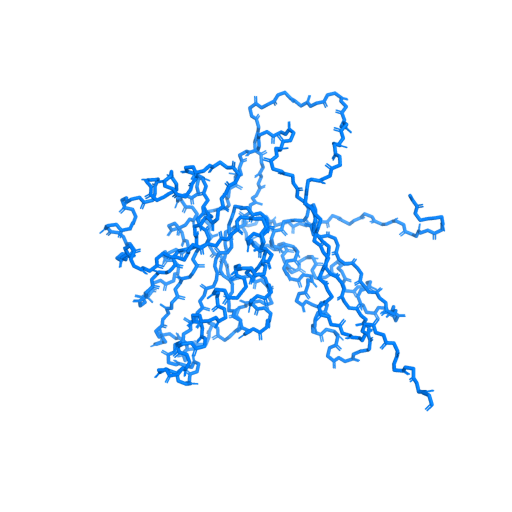M 496 C C . LYS A 1 66 ? -3.724 -9.735 21.439 1.00 91.75 66 LYS A C 1
ATOM 498 O O . LYS A 1 66 ? -3.485 -10.793 22.015 1.00 91.75 66 LYS A O 1
ATOM 503 N N . GLU A 1 67 ? -4.239 -8.674 22.056 1.00 90.25 67 GLU A N 1
ATOM 504 C CA . GLU A 1 67 ? -4.574 -8.602 23.480 1.00 90.25 67 GLU A CA 1
ATOM 505 C C . GLU A 1 67 ? -6.092 -8.520 23.735 1.00 90.25 67 GLU A C 1
ATOM 507 O O . GLU A 1 67 ? -6.522 -8.309 24.871 1.00 90.25 67 GLU A O 1
ATOM 512 N N . SER A 1 68 ? -6.929 -8.684 22.704 1.00 89.31 68 SER A N 1
ATOM 513 C CA . SER A 1 68 ? -8.387 -8.574 22.814 1.00 89.31 68 SER A CA 1
ATOM 514 C C . SER A 1 68 ? -9.123 -9.630 21.987 1.00 89.31 68 SER A C 1
ATOM 516 O O . SER A 1 68 ? -8.562 -10.311 21.141 1.00 89.31 68 SER A O 1
ATOM 518 N N . THR A 1 69 ? -10.420 -9.795 22.240 1.00 89.12 69 THR A N 1
ATOM 519 C CA . THR A 1 69 ? -11.295 -10.670 21.438 1.00 89.12 69 THR A CA 1
ATOM 520 C C . THR A 1 69 ? -12.121 -9.886 20.419 1.00 89.12 69 THR A C 1
ATOM 522 O O . THR A 1 69 ? -13.060 -10.423 19.838 1.00 89.12 69 THR A O 1
ATOM 525 N N . THR A 1 70 ? -11.802 -8.605 20.220 1.00 92.75 70 THR A N 1
ATOM 526 C CA . THR A 1 70 ? -12.535 -7.709 19.329 1.00 92.75 70 THR A CA 1
ATOM 527 C C . THR A 1 70 ? -12.349 -8.125 17.877 1.00 92.75 70 THR A C 1
ATOM 529 O O . THR A 1 70 ? -11.222 -8.264 17.405 1.00 92.75 70 THR A O 1
ATOM 532 N N . ASN A 1 71 ? -13.448 -8.278 17.148 1.00 95.25 71 ASN A N 1
ATOM 533 C CA . ASN A 1 71 ? -13.428 -8.542 15.721 1.00 95.25 71 ASN A CA 1
ATOM 534 C C . ASN A 1 71 ? -13.003 -7.289 14.962 1.00 95.25 71 ASN A C 1
ATOM 536 O O . ASN A 1 71 ? -13.519 -6.196 15.205 1.00 95.25 71 ASN A O 1
ATOM 540 N N . ILE A 1 72 ? -12.080 -7.449 14.019 1.00 96.69 72 ILE A N 1
ATOM 541 C CA . ILE A 1 72 ? -11.599 -6.353 13.182 1.00 96.69 72 ILE A CA 1
ATOM 542 C C . ILE A 1 72 ? -12.092 -6.578 11.759 1.00 96.69 72 ILE A C 1
ATOM 544 O O . ILE A 1 72 ? -11.773 -7.585 11.124 1.00 96.69 72 ILE A O 1
ATOM 548 N N . HIS A 1 73 ? -12.847 -5.616 11.242 1.00 97.06 73 HIS A N 1
ATOM 549 C CA . HIS A 1 73 ? -13.351 -5.622 9.877 1.00 97.06 73 HIS A CA 1
ATOM 550 C C . HIS A 1 73 ? -12.767 -4.460 9.092 1.00 97.06 73 HIS A C 1
ATOM 552 O O . HIS A 1 73 ? -12.702 -3.331 9.578 1.00 97.06 73 HIS A O 1
ATOM 558 N N . LEU A 1 74 ? -12.423 -4.727 7.840 1.00 96.69 74 LEU A N 1
ATOM 559 C CA . LEU A 1 74 ? -11.991 -3.726 6.882 1.00 96.69 74 LEU A CA 1
ATOM 560 C C . LEU A 1 74 ? -12.973 -3.688 5.717 1.00 96.69 74 LEU A C 1
ATOM 562 O O . LEU A 1 74 ? -13.241 -4.711 5.083 1.00 96.69 74 LEU A O 1
ATOM 566 N N . LEU A 1 75 ? -13.514 -2.506 5.450 1.00 96.00 75 LEU A N 1
ATOM 567 C CA . LEU A 1 75 ? -14.401 -2.234 4.330 1.00 96.00 75 LEU A CA 1
ATOM 568 C C . LEU A 1 75 ? -13.688 -1.361 3.306 1.00 96.00 75 LEU A C 1
ATOM 570 O O . LEU A 1 75 ? -12.963 -0.432 3.658 1.00 96.00 75 LEU A O 1
ATOM 574 N N . MET A 1 76 ? -13.926 -1.634 2.029 1.00 94.12 76 MET A N 1
ATOM 575 C CA . MET A 1 76 ? -13.495 -0.761 0.948 1.00 94.12 76 MET A CA 1
ATOM 576 C C . MET A 1 76 ? -14.506 -0.791 -0.189 1.00 94.12 76 MET A C 1
ATOM 578 O O . MET A 1 76 ? -14.809 -1.845 -0.750 1.00 94.12 76 MET A O 1
ATOM 582 N N . ALA A 1 77 ? -14.991 0.385 -0.567 1.00 91.12 77 ALA A N 1
ATOM 583 C CA . ALA A 1 77 ? -15.768 0.578 -1.774 1.00 91.12 77 ALA A CA 1
ATOM 584 C C . ALA A 1 77 ? -14.893 1.162 -2.892 1.00 91.12 77 ALA A C 1
ATOM 586 O O . ALA A 1 77 ? -14.038 2.022 -2.667 1.00 91.12 77 ALA A O 1
ATOM 587 N N . SER A 1 78 ? -15.124 0.705 -4.122 1.00 87.06 78 SER A N 1
ATOM 588 C CA . SER A 1 78 ? -14.476 1.240 -5.320 1.00 87.06 78 SER A CA 1
ATOM 589 C C . SER A 1 78 ? -15.472 1.351 -6.470 1.00 87.06 78 SER A C 1
ATOM 591 O O . SER A 1 78 ? -16.504 0.678 -6.495 1.00 87.06 78 SER A O 1
ATOM 593 N N . SER A 1 79 ? -15.163 2.228 -7.420 1.00 82.31 79 SER A N 1
ATOM 594 C CA . SER A 1 79 ? -15.924 2.413 -8.653 1.00 82.31 79 SER A CA 1
ATOM 595 C C . SER A 1 79 ? -14.977 2.389 -9.840 1.00 82.31 79 SER A C 1
ATOM 597 O O . SER A 1 79 ? -13.960 3.079 -9.830 1.00 82.31 79 SER A O 1
ATOM 599 N N . ASP A 1 80 ? -15.339 1.635 -10.876 1.00 73.50 80 ASP A N 1
ATOM 600 C CA . ASP A 1 80 ? -14.537 1.522 -12.104 1.00 73.50 80 ASP A CA 1
ATOM 601 C C . ASP A 1 80 ? -14.539 2.832 -12.919 1.00 73.50 80 ASP A C 1
ATOM 603 O O . ASP A 1 80 ? -13.669 3.062 -13.756 1.00 73.50 80 ASP A O 1
ATOM 607 N N . GLN A 1 81 ? -15.514 3.714 -12.666 1.00 69.88 81 GLN A N 1
ATOM 608 C CA . GLN A 1 81 ? -15.588 5.048 -13.253 1.00 69.88 81 GLN A CA 1
ATOM 609 C C . GLN A 1 81 ? -15.612 6.111 -12.151 1.00 69.88 81 GLN A C 1
ATOM 611 O O . GLN A 1 81 ? -16.646 6.294 -11.503 1.00 69.88 81 GLN A O 1
ATOM 616 N N . PRO A 1 82 ? -14.494 6.817 -11.909 1.00 66.56 82 PRO A N 1
ATOM 617 C CA . PRO A 1 82 ? -14.487 7.906 -10.950 1.00 66.56 82 PRO A CA 1
ATOM 618 C C . PRO A 1 82 ? -15.331 9.070 -11.483 1.00 66.56 82 PRO A C 1
ATOM 620 O O . PRO A 1 82 ? -15.203 9.467 -12.641 1.00 66.56 82 PRO A O 1
ATOM 623 N N . ALA A 1 83 ? -16.178 9.641 -10.623 1.00 67.00 83 ALA A N 1
ATOM 624 C CA . ALA A 1 83 ? -17.008 10.799 -10.969 1.00 67.00 83 ALA A CA 1
ATOM 625 C C . ALA A 1 83 ? -16.171 12.052 -11.293 1.00 67.00 83 ALA A C 1
ATOM 627 O O . ALA A 1 83 ? -16.608 12.921 -12.043 1.00 67.00 83 ALA A O 1
ATOM 628 N N . VAL A 1 84 ? -14.960 12.132 -10.731 1.00 72.81 84 VAL A N 1
ATOM 629 C CA . VAL A 1 84 ? -14.008 13.229 -10.912 1.00 72.81 84 VAL A CA 1
ATOM 630 C C . VAL A 1 84 ? -12.658 12.636 -11.293 1.00 72.81 84 VAL A C 1
ATOM 632 O O . VAL A 1 84 ? -12.148 11.755 -10.601 1.00 72.81 84 VAL A O 1
ATOM 635 N N . LYS A 1 85 ? -12.058 13.129 -12.381 1.00 76.56 85 LYS A N 1
ATOM 636 C CA . LYS A 1 85 ? -10.681 12.772 -12.734 1.00 76.56 85 LYS A CA 1
ATOM 637 C C . LYS A 1 85 ? -9.731 13.572 -11.852 1.00 76.56 85 LYS A C 1
ATOM 639 O O . LYS A 1 85 ? -9.554 14.771 -12.072 1.00 76.56 85 LYS A O 1
ATOM 644 N N . LEU A 1 86 ? -9.183 12.916 -10.836 1.00 79.56 86 LEU A N 1
ATOM 645 C CA . LEU A 1 86 ? -8.186 13.486 -9.937 1.00 79.56 86 LEU A CA 1
ATOM 646 C C . LEU A 1 86 ? -6.786 13.123 -10.432 1.00 79.56 86 LEU A C 1
ATOM 648 O O . LEU A 1 86 ? -6.544 11.977 -10.808 1.00 79.56 86 LEU A O 1
ATOM 652 N N . LYS A 1 87 ? -5.877 14.092 -10.393 1.00 81.88 87 LYS A N 1
ATOM 653 C CA . LYS A 1 87 ? -4.434 13.884 -10.505 1.00 81.88 87 LYS A CA 1
ATOM 654 C C . LYS A 1 87 ? -3.842 14.032 -9.114 1.00 81.88 87 LYS A C 1
ATOM 656 O O . LYS A 1 87 ? -4.152 14.996 -8.419 1.00 81.88 87 LYS A O 1
ATOM 661 N N . SER A 1 88 ? -3.060 13.047 -8.694 1.00 83.19 88 SER A N 1
ATOM 662 C CA . SER A 1 88 ? -2.444 13.060 -7.368 1.00 83.19 88 SER A CA 1
ATOM 663 C C . SER A 1 88 ? -1.197 13.929 -7.403 1.00 83.19 88 SER A C 1
ATOM 665 O O . SER A 1 88 ? -0.388 13.809 -8.319 1.00 83.19 88 SER A O 1
ATOM 667 N N . GLU A 1 89 ? -1.031 14.772 -6.394 1.00 83.62 89 GLU A N 1
ATOM 668 C CA . GLU A 1 89 ? 0.223 15.464 -6.130 1.00 83.62 89 GLU A CA 1
ATOM 669 C C . GLU A 1 89 ? 0.929 14.723 -5.002 1.00 83.62 89 GLU A C 1
ATOM 671 O O . GLU A 1 89 ? 0.414 14.613 -3.887 1.00 83.62 89 GLU A O 1
ATOM 676 N N . SER A 1 90 ? 2.084 14.154 -5.319 1.00 83.56 90 SER A N 1
ATOM 677 C CA . SER A 1 90 ? 2.888 13.379 -4.381 1.00 83.56 90 SER A CA 1
ATOM 678 C C . SER A 1 90 ? 3.930 14.256 -3.697 1.00 83.56 90 SER A C 1
ATOM 680 O O . SER A 1 90 ? 4.416 15.228 -4.276 1.00 83.56 90 SER A O 1
ATOM 682 N N . ASN A 1 91 ? 4.329 13.867 -2.488 1.00 81.06 91 ASN A N 1
ATOM 683 C CA . ASN A 1 91 ? 5.553 14.370 -1.879 1.00 81.06 91 ASN A CA 1
ATOM 684 C C . ASN A 1 91 ? 6.774 13.971 -2.738 1.00 81.06 91 ASN A C 1
ATOM 686 O O . ASN A 1 91 ? 6.699 13.085 -3.593 1.00 81.06 91 ASN A O 1
ATOM 690 N N . SER A 1 92 ? 7.917 14.612 -2.519 1.00 77.56 92 SER A N 1
ATOM 691 C CA . SER A 1 92 ? 9.158 14.287 -3.231 1.00 77.56 92 SER A CA 1
ATOM 692 C C . SER A 1 92 ? 9.956 13.148 -2.588 1.00 77.56 92 SER A C 1
ATOM 694 O O . SER A 1 92 ? 10.845 12.590 -3.235 1.00 77.56 92 SER A O 1
ATOM 696 N N . HIS A 1 93 ? 9.640 12.776 -1.346 1.00 85.19 93 HIS A N 1
ATOM 697 C CA . HIS A 1 93 ? 10.411 11.814 -0.559 1.00 85.19 93 HIS A CA 1
ATOM 698 C C . HIS A 1 93 ? 9.630 10.522 -0.311 1.00 85.19 93 HIS A C 1
ATOM 700 O O . HIS A 1 93 ? 8.423 10.549 -0.061 1.00 85.19 93 HIS A O 1
ATOM 706 N N . ALA A 1 94 ? 10.342 9.399 -0.400 1.00 91.88 94 ALA A N 1
ATOM 707 C CA . ALA A 1 94 ? 9.856 8.093 0.013 1.00 91.88 94 ALA A CA 1
ATOM 708 C C . ALA A 1 94 ? 10.126 7.883 1.505 1.00 91.88 94 ALA A C 1
ATOM 710 O O . ALA A 1 94 ? 11.239 8.122 1.970 1.00 91.88 94 ALA A O 1
ATOM 711 N N . ASP A 1 95 ? 9.121 7.395 2.224 1.00 91.81 95 ASP A N 1
ATOM 712 C CA . ASP A 1 95 ? 9.180 7.146 3.659 1.00 91.81 95 ASP A CA 1
ATOM 713 C C . ASP A 1 95 ? 8.721 5.722 3.978 1.00 91.81 95 ASP A C 1
ATOM 715 O O . ASP A 1 95 ? 7.848 5.150 3.310 1.00 91.81 95 ASP A O 1
ATOM 719 N N . TRP A 1 96 ? 9.273 5.157 5.053 1.00 94.12 96 TRP A N 1
ATOM 720 C CA . TRP A 1 96 ? 8.719 3.948 5.650 1.00 94.12 96 TRP A CA 1
ATOM 721 C C . TRP A 1 96 ? 7.353 4.256 6.250 1.00 94.12 96 TRP A C 1
ATOM 723 O O . TRP A 1 96 ? 7.155 5.231 6.981 1.00 94.12 96 TRP A O 1
ATOM 733 N N . MET A 1 97 ? 6.381 3.410 5.942 1.00 95.00 97 MET A N 1
ATOM 734 C CA . MET A 1 97 ? 5.037 3.589 6.451 1.00 95.00 97 MET A CA 1
ATOM 735 C C . MET A 1 97 ? 4.981 3.262 7.944 1.00 95.00 97 MET A C 1
ATOM 737 O O . MET A 1 97 ? 5.443 2.213 8.392 1.00 95.00 97 MET A O 1
ATOM 741 N N . HIS A 1 98 ? 4.373 4.158 8.725 1.00 94.94 98 HIS A N 1
ATOM 742 C CA . HIS A 1 98 ? 4.256 3.991 10.171 1.00 94.94 98 HIS A CA 1
ATOM 743 C C . HIS A 1 98 ? 3.590 2.651 10.530 1.00 94.94 98 HIS A C 1
ATOM 745 O O . HIS A 1 98 ? 2.488 2.356 10.074 1.00 94.94 98 HIS A O 1
ATOM 751 N N . GLY A 1 99 ? 4.263 1.845 11.355 1.00 93.69 99 GLY A N 1
ATOM 752 C CA . GLY A 1 99 ? 3.801 0.505 11.741 1.00 93.69 99 GLY A CA 1
ATOM 753 C C . GLY A 1 99 ? 4.173 -0.622 10.763 1.00 93.69 99 GLY A C 1
ATOM 754 O O . GLY A 1 99 ? 3.923 -1.781 11.086 1.00 93.69 99 GLY A O 1
ATOM 755 N N . PHE A 1 100 ? 4.803 -0.296 9.628 1.00 94.69 100 PHE A N 1
ATOM 756 C CA . PHE A 1 100 ? 5.270 -1.225 8.586 1.00 94.69 100 PHE A CA 1
ATOM 757 C C . PHE A 1 100 ? 6.735 -0.971 8.204 1.00 94.69 100 PHE A C 1
ATOM 759 O O . PHE A 1 100 ? 7.130 -1.137 7.056 1.00 94.69 100 PHE A O 1
ATOM 766 N N . GLN A 1 101 ? 7.552 -0.504 9.140 1.00 84.94 101 GLN A N 1
ATOM 767 C CA . GLN A 1 101 ? 8.992 -0.349 8.911 1.00 84.94 101 GLN A CA 1
ATOM 768 C C . GLN A 1 101 ? 9.771 -1.632 9.238 1.00 84.94 101 GLN A C 1
ATOM 770 O O . GLN A 1 101 ? 10.874 -1.810 8.736 1.00 84.94 101 GLN A O 1
ATOM 775 N N . GLU A 1 102 ? 9.184 -2.537 10.037 1.00 79.44 102 GLU A N 1
ATOM 776 C CA . GLU A 1 102 ? 9.844 -3.746 10.557 1.00 79.44 102 GLU A CA 1
ATOM 777 C C . GLU A 1 102 ? 11.274 -3.423 11.063 1.00 79.44 102 GLU A C 1
ATOM 779 O O . GLU A 1 102 ? 11.514 -2.328 11.579 1.00 79.44 102 GLU A O 1
ATOM 784 N N . ASP A 1 103 ? 12.233 -4.338 10.913 1.00 69.00 103 ASP A N 1
ATOM 785 C CA . ASP A 1 103 ? 13.636 -4.131 11.304 1.00 69.00 103 ASP A CA 1
ATOM 786 C C . ASP A 1 103 ? 14.477 -3.411 10.226 1.00 69.00 103 ASP A C 1
ATOM 788 O O . ASP A 1 103 ? 15.709 -3.477 10.262 1.00 69.00 103 ASP A O 1
ATOM 792 N N . MET A 1 104 ? 13.858 -2.717 9.257 1.00 69.25 104 MET A N 1
ATOM 793 C CA . MET A 1 104 ? 14.576 -2.104 8.120 1.00 69.25 104 MET A CA 1
ATOM 794 C C . MET A 1 104 ? 15.595 -1.033 8.530 1.00 69.25 104 MET A C 1
ATOM 796 O O . MET A 1 104 ? 16.542 -0.768 7.795 1.00 69.25 104 MET A O 1
ATOM 800 N N . GLU A 1 105 ? 15.449 -0.440 9.716 1.00 60.62 105 GLU A N 1
ATOM 801 C CA . GLU A 1 105 ? 16.413 0.529 10.252 1.00 60.62 105 GLU A CA 1
ATOM 802 C C . GLU A 1 105 ? 17.619 -0.129 10.952 1.00 60.62 105 GLU A C 1
ATOM 804 O O . GLU A 1 105 ? 18.568 0.554 11.350 1.00 60.62 105 GLU A O 1
ATOM 809 N N . THR A 1 106 ? 17.624 -1.458 11.105 1.00 59.84 106 THR A N 1
ATOM 810 C CA . THR A 1 106 ? 18.727 -2.177 11.750 1.00 59.84 106 THR A CA 1
ATOM 811 C C . THR A 1 106 ? 19.904 -2.390 10.796 1.00 59.84 106 THR A C 1
ATOM 813 O O . THR A 1 106 ? 19.748 -2.595 9.594 1.00 59.84 106 THR A O 1
ATOM 816 N N . TYR A 1 107 ? 21.125 -2.399 11.341 1.00 55.66 107 TYR A N 1
ATOM 817 C CA . TYR A 1 107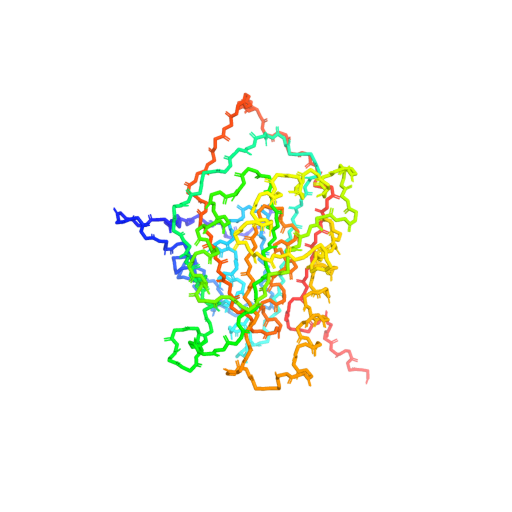 ? 22.341 -2.686 10.567 1.00 55.66 107 TYR A CA 1
ATOM 818 C C . TYR A 1 107 ? 22.315 -4.062 9.884 1.00 55.66 107 TYR A C 1
ATOM 820 O O . TYR A 1 107 ? 22.981 -4.234 8.871 1.00 55.66 107 TYR A O 1
ATOM 828 N N . ILE A 1 108 ? 21.543 -5.012 10.421 1.00 56.03 108 ILE A N 1
ATOM 829 C CA . ILE A 1 108 ? 21.437 -6.390 9.924 1.00 56.03 108 ILE A CA 1
ATOM 830 C C . ILE A 1 108 ? 20.737 -6.433 8.559 1.00 56.03 108 ILE A C 1
ATOM 832 O O . ILE A 1 108 ? 21.130 -7.212 7.700 1.00 56.03 108 ILE A O 1
ATOM 836 N N . MET A 1 109 ? 19.754 -5.558 8.326 1.00 66.06 109 MET A N 1
ATOM 837 C CA . MET A 1 109 ? 19.012 -5.520 7.061 1.00 66.06 109 MET A CA 1
ATOM 838 C C . MET A 1 109 ? 19.771 -4.828 5.919 1.00 66.06 109 MET A C 1
ATOM 840 O O . MET A 1 109 ? 19.332 -4.901 4.775 1.00 66.06 109 MET A O 1
ATOM 844 N N . ARG A 1 110 ? 20.916 -4.178 6.186 1.00 66.38 110 ARG A N 1
ATOM 845 C CA . ARG A 1 110 ? 21.689 -3.453 5.155 1.00 66.38 110 ARG A CA 1
ATOM 846 C C . ARG A 1 110 ? 22.310 -4.363 4.097 1.00 66.38 110 ARG A C 1
ATOM 848 O O . ARG A 1 110 ? 22.501 -3.914 2.973 1.00 66.38 110 ARG A O 1
ATOM 855 N N . ASP A 1 111 ? 22.606 -5.608 4.464 1.00 76.81 111 ASP A N 1
ATOM 856 C CA . ASP A 1 111 ? 23.211 -6.604 3.572 1.00 76.81 111 ASP A CA 1
ATOM 857 C C . ASP A 1 111 ? 22.176 -7.606 3.023 1.00 76.81 111 ASP A C 1
ATOM 859 O O . ASP A 1 111 ? 22.530 -8.533 2.291 1.00 76.81 111 ASP A O 1
ATOM 863 N N . ALA A 1 112 ? 20.894 -7.444 3.372 1.00 85.56 112 ALA A N 1
ATOM 864 C CA . ALA A 1 112 ? 19.833 -8.325 2.908 1.00 85.56 112 ALA A CA 1
ATOM 865 C C . ALA A 1 112 ? 19.576 -8.136 1.404 1.00 85.56 112 ALA A C 1
ATOM 867 O O . ALA A 1 112 ? 19.575 -7.023 0.877 1.00 85.56 112 ALA A O 1
ATOM 868 N N . LEU A 1 113 ? 19.282 -9.232 0.702 1.00 90.81 113 LEU A N 1
ATOM 869 C CA . LEU A 1 113 ? 18.846 -9.199 -0.692 1.00 90.81 113 LEU A CA 1
ATOM 870 C C . LEU A 1 113 ? 17.429 -8.627 -0.779 1.00 90.81 113 LEU A C 1
ATOM 872 O O . LEU A 1 113 ? 16.438 -9.361 -0.673 1.00 90.81 113 LEU A O 1
ATOM 876 N N . THR A 1 114 ? 17.344 -7.317 -0.991 1.00 92.81 114 THR A N 1
ATOM 877 C CA . THR A 1 114 ? 16.080 -6.584 -1.089 1.00 92.81 114 THR A CA 1
ATOM 878 C C . THR A 1 114 ? 15.380 -6.862 -2.416 1.00 92.81 114 THR A C 1
ATOM 880 O O . THR A 1 114 ? 15.895 -6.549 -3.490 1.00 92.81 114 THR A O 1
ATOM 883 N N . LEU A 1 115 ? 14.182 -7.435 -2.326 1.00 94.38 115 LEU A N 1
ATOM 884 C CA . LEU A 1 115 ? 13.210 -7.537 -3.408 1.00 94.38 115 LEU A CA 1
ATOM 885 C C . LEU A 1 115 ? 12.182 -6.424 -3.263 1.00 94.38 115 LEU A C 1
ATOM 887 O O . LEU A 1 115 ? 11.482 -6.358 -2.251 1.00 94.38 115 LEU A O 1
ATOM 891 N N . TRP A 1 116 ? 12.050 -5.592 -4.285 1.00 96.50 116 TRP A N 1
ATOM 892 C CA . TRP A 1 116 ? 11.064 -4.525 -4.313 1.00 96.50 116 TRP A CA 1
ATOM 893 C C . TRP A 1 116 ? 9.849 -4.903 -5.155 1.00 96.50 116 TRP A C 1
ATOM 895 O O . TRP A 1 116 ? 9.978 -5.355 -6.290 1.00 96.50 116 TRP A O 1
ATOM 905 N N . VAL A 1 117 ? 8.657 -4.689 -4.602 1.00 97.50 117 VAL A N 1
ATOM 906 C CA . VAL A 1 117 ? 7.373 -4.995 -5.240 1.00 97.50 117 VAL A CA 1
ATOM 907 C C . VAL A 1 117 ? 6.549 -3.709 -5.353 1.00 97.50 117 VAL A C 1
ATOM 909 O O . VAL A 1 117 ? 5.716 -3.421 -4.481 1.00 97.50 117 VAL A O 1
ATOM 912 N N . PRO A 1 118 ? 6.784 -2.887 -6.389 1.00 96.81 118 PRO A N 1
ATOM 913 C CA . PRO A 1 118 ? 5.977 -1.702 -6.637 1.00 96.81 118 PRO A CA 1
ATOM 914 C C . PRO A 1 118 ? 4.668 -2.046 -7.344 1.00 96.81 118 PRO A C 1
ATOM 916 O O . PRO A 1 118 ? 4.647 -2.809 -8.305 1.00 96.81 118 PRO A O 1
ATOM 919 N N . GLN A 1 119 ? 3.569 -1.430 -6.923 1.00 96.62 119 GLN A N 1
ATOM 920 C CA . GLN A 1 119 ? 2.330 -1.423 -7.698 1.00 96.62 119 GLN A CA 1
ATOM 921 C C . GLN A 1 119 ? 2.389 -0.287 -8.717 1.00 96.62 119 GLN A C 1
ATOM 923 O O . GLN A 1 119 ? 2.398 0.877 -8.327 1.00 96.62 119 GLN A O 1
ATOM 928 N N . LEU A 1 120 ? 2.421 -0.600 -10.015 1.00 95.00 120 LEU A N 1
ATOM 929 C CA . LEU A 1 120 ? 2.494 0.444 -11.038 1.00 95.00 120 LEU A CA 1
ATOM 930 C C . LEU A 1 120 ? 1.184 1.224 -11.124 1.00 95.00 120 LEU A C 1
ATOM 932 O O . LEU A 1 120 ? 0.098 0.686 -10.931 1.00 95.00 120 LEU A O 1
ATOM 936 N N . THR A 1 121 ? 1.279 2.507 -11.443 1.00 92.25 121 THR A N 1
ATOM 937 C CA . THR A 1 121 ? 0.115 3.352 -11.705 1.00 92.25 121 THR A CA 1
ATOM 938 C C . THR A 1 121 ? 0.487 4.478 -12.649 1.00 92.25 121 THR A C 1
ATOM 940 O O . THR A 1 121 ? 1.659 4.845 -12.752 1.00 92.25 121 THR A O 1
ATOM 943 N N . GLU A 1 122 ? -0.525 5.012 -13.322 1.00 91.88 122 GLU A N 1
ATOM 944 C CA . GLU A 1 122 ? -0.361 6.081 -14.294 1.00 91.88 122 GLU A CA 1
ATOM 945 C C . GLU A 1 122 ? 0.214 7.348 -13.646 1.00 91.88 122 GLU A C 1
ATOM 947 O O . GLU A 1 122 ? -0.132 7.682 -12.506 1.00 91.88 122 GLU A O 1
ATOM 952 N N . ASP A 1 123 ? 1.065 8.052 -14.392 1.00 90.12 123 ASP A N 1
ATOM 953 C CA . ASP A 1 123 ? 1.632 9.365 -14.067 1.00 90.12 123 ASP A CA 1
ATOM 954 C C . ASP A 1 123 ? 2.430 9.410 -12.743 1.00 90.12 123 ASP A C 1
ATOM 956 O O . ASP A 1 123 ? 2.572 10.470 -12.128 1.00 90.12 123 ASP A O 1
ATOM 960 N N . SER A 1 124 ? 2.964 8.273 -12.275 1.00 90.62 124 SER A N 1
ATOM 961 C CA . SER A 1 124 ? 3.642 8.181 -10.963 1.00 90.62 124 SER A CA 1
ATOM 962 C C . SER A 1 124 ? 5.137 7.877 -11.013 1.00 90.62 124 SER A C 1
ATOM 964 O O . SER A 1 124 ? 5.763 7.673 -9.969 1.00 90.62 124 SER A O 1
ATOM 966 N N . LEU A 1 125 ? 5.734 7.909 -12.206 1.00 91.88 125 LEU A N 1
ATOM 967 C CA . LEU A 1 125 ? 7.157 7.642 -12.409 1.00 91.88 125 LEU A CA 1
ATOM 968 C C . LEU A 1 125 ? 8.087 8.438 -11.462 1.00 91.88 125 LEU A C 1
ATOM 970 O O . LEU A 1 125 ? 8.992 7.825 -10.897 1.00 91.88 125 LEU A O 1
ATOM 974 N N . PRO A 1 126 ? 7.874 9.745 -11.181 1.00 91.25 126 PRO A N 1
ATOM 975 C CA . PRO A 1 126 ? 8.716 10.473 -10.227 1.00 91.25 126 PRO A CA 1
ATOM 976 C C . PRO A 1 126 ? 8.679 9.887 -8.807 1.00 91.25 126 PRO A C 1
ATOM 978 O O . PRO A 1 126 ? 9.723 9.730 -8.175 1.00 91.25 126 PRO A O 1
ATOM 981 N N . SER A 1 127 ? 7.491 9.519 -8.313 1.00 92.38 127 SER A N 1
ATOM 982 C CA . SER A 1 127 ? 7.335 8.885 -6.999 1.00 92.38 127 SER A CA 1
ATOM 983 C C . SER A 1 127 ? 7.970 7.496 -6.972 1.00 92.38 127 SER A C 1
ATOM 985 O O . SER A 1 127 ? 8.638 7.147 -6.000 1.00 92.38 127 SER A O 1
ATOM 987 N N . MET A 1 128 ? 7.818 6.726 -8.051 1.00 93.62 128 MET A N 1
ATOM 988 C CA . MET A 1 128 ? 8.443 5.409 -8.185 1.00 93.62 128 MET A CA 1
ATOM 989 C C . MET A 1 128 ? 9.970 5.497 -8.200 1.00 93.62 128 MET A C 1
ATOM 991 O O . MET A 1 128 ? 10.625 4.727 -7.507 1.00 93.62 128 MET A O 1
ATOM 995 N N . ASN A 1 129 ? 10.544 6.483 -8.891 1.00 92.50 129 ASN A N 1
ATOM 996 C CA . ASN A 1 129 ? 11.991 6.698 -8.905 1.00 92.50 129 ASN A CA 1
ATOM 997 C C . ASN A 1 129 ? 12.531 7.160 -7.546 1.00 92.50 129 ASN A C 1
ATOM 999 O O . ASN A 1 129 ? 13.639 6.775 -7.172 1.00 92.50 129 ASN A O 1
ATOM 1003 N N . SER A 1 130 ? 11.753 7.939 -6.786 1.00 92.81 130 SER A N 1
ATOM 1004 C CA . SER A 1 130 ? 12.106 8.304 -5.407 1.00 92.81 130 SER A CA 1
ATOM 1005 C C . SER A 1 130 ? 12.177 7.061 -4.508 1.00 92.81 130 SER A C 1
ATOM 1007 O O . SER A 1 130 ? 13.175 6.854 -3.820 1.00 92.81 130 SER A O 1
ATOM 1009 N N . MET A 1 131 ? 11.182 6.168 -4.596 1.00 94.50 131 MET A N 1
ATOM 1010 C CA . MET A 1 131 ? 11.171 4.893 -3.862 1.00 94.50 131 MET A CA 1
ATOM 1011 C C . MET A 1 131 ? 12.298 3.951 -4.291 1.00 94.50 131 MET A C 1
ATOM 1013 O O . MET A 1 131 ? 12.995 3.415 -3.435 1.00 94.50 131 MET A O 1
ATOM 1017 N N . PHE A 1 132 ? 12.517 3.792 -5.597 1.00 94.06 132 PHE A N 1
ATOM 1018 C CA . PHE A 1 132 ? 13.624 3.002 -6.133 1.00 94.06 132 PHE A CA 1
ATOM 1019 C C . PHE A 1 132 ? 14.970 3.487 -5.577 1.00 94.06 132 PHE A C 1
ATOM 1021 O O . PHE A 1 132 ? 15.747 2.700 -5.042 1.00 94.06 132 PHE A O 1
ATOM 1028 N N . SER A 1 133 ? 15.211 4.801 -5.629 1.00 92.44 133 SER A N 1
ATOM 1029 C CA . SER A 1 133 ? 16.451 5.413 -5.136 1.00 92.44 133 SER A CA 1
ATOM 1030 C C . SER A 1 133 ? 16.654 5.197 -3.634 1.00 92.44 133 SER A C 1
ATOM 1032 O O . SER A 1 133 ? 17.780 4.966 -3.199 1.00 92.44 133 SER A O 1
ATOM 1034 N N . ALA A 1 134 ? 15.577 5.247 -2.844 1.00 91.88 134 ALA A N 1
ATOM 1035 C CA . ALA A 1 134 ? 15.621 5.042 -1.397 1.00 91.88 134 ALA A CA 1
ATOM 1036 C C . ALA A 1 134 ? 15.934 3.591 -0.987 1.00 91.88 134 ALA A C 1
ATOM 1038 O O . ALA A 1 134 ? 16.375 3.363 0.138 1.00 91.88 134 ALA A O 1
ATOM 1039 N N . LEU A 1 135 ? 15.719 2.619 -1.879 1.00 91.50 135 LEU A N 1
ATOM 1040 C CA . LEU A 1 135 ? 15.933 1.195 -1.604 1.00 91.50 135 LEU A CA 1
ATOM 1041 C C . LEU A 1 135 ? 17.284 0.660 -2.076 1.00 91.50 135 LEU A C 1
ATOM 1043 O O . LEU A 1 135 ? 17.599 -0.496 -1.803 1.00 91.50 135 LEU A O 1
ATOM 1047 N N . MET A 1 136 ? 18.082 1.460 -2.784 1.00 88.94 136 MET A N 1
ATOM 1048 C CA . MET A 1 136 ? 19.366 0.996 -3.298 1.00 88.94 136 MET A CA 1
ATOM 1049 C C . MET A 1 136 ? 20.359 0.681 -2.160 1.00 88.94 136 MET A C 1
ATOM 1051 O O . MET A 1 136 ? 20.515 1.498 -1.248 1.00 88.94 136 MET A O 1
ATOM 1055 N N . PRO A 1 137 ? 21.099 -0.446 -2.232 1.00 87.94 137 PRO A N 1
ATOM 1056 C CA . PRO A 1 137 ? 21.124 -1.426 -3.325 1.00 87.94 137 PRO A CA 1
ATOM 1057 C C . PRO A 1 137 ? 19.920 -2.388 -3.334 1.00 87.94 137 PRO A C 1
ATOM 1059 O O . PRO A 1 137 ? 19.527 -2.935 -2.306 1.00 87.94 137 PRO A O 1
ATOM 1062 N N . LEU A 1 138 ? 19.390 -2.649 -4.533 1.00 88.75 138 LEU A N 1
ATOM 1063 C CA . LEU A 1 138 ? 18.297 -3.591 -4.783 1.00 88.75 138 LEU A CA 1
ATOM 1064 C C . LEU A 1 138 ? 18.811 -4.865 -5.456 1.00 88.75 138 LEU A C 1
ATOM 1066 O O . LEU A 1 138 ? 19.647 -4.801 -6.354 1.00 88.75 138 LEU A O 1
ATOM 1070 N N . ALA A 1 139 ? 18.292 -6.018 -5.032 1.00 91.31 139 ALA A N 1
ATOM 1071 C CA . ALA A 1 139 ? 18.601 -7.300 -5.661 1.00 91.31 139 ALA A CA 1
ATOM 1072 C C . ALA A 1 139 ? 17.656 -7.605 -6.830 1.00 91.31 139 ALA A C 1
ATOM 1074 O O . ALA A 1 139 ? 18.065 -8.234 -7.800 1.00 91.31 139 ALA A O 1
ATOM 1075 N N . GLU A 1 140 ? 16.385 -7.210 -6.717 1.00 92.38 140 GLU A N 1
ATOM 1076 C CA . GLU A 1 140 ? 15.357 -7.543 -7.700 1.00 92.38 140 GLU A CA 1
ATOM 1077 C C . GLU A 1 140 ? 14.161 -6.587 -7.607 1.00 92.38 140 GLU A C 1
ATOM 1079 O O . GLU A 1 140 ? 13.810 -6.119 -6.519 1.00 92.38 140 GLU A O 1
ATOM 1084 N N . VAL A 1 141 ? 13.504 -6.339 -8.743 1.00 95.12 141 VAL A N 1
ATOM 1085 C CA . VAL A 1 141 ? 12.256 -5.572 -8.835 1.00 95.12 141 VAL A CA 1
ATOM 1086 C C . VAL A 1 141 ? 11.180 -6.429 -9.503 1.00 95.12 141 VAL A C 1
ATOM 1088 O O . VAL A 1 141 ? 11.368 -6.898 -10.627 1.00 95.12 141 VAL A O 1
ATOM 1091 N N . CYS A 1 142 ? 10.047 -6.612 -8.820 1.00 96.06 142 CYS A N 1
ATOM 1092 C CA . CYS A 1 142 ? 8.889 -7.383 -9.282 1.00 96.06 142 CYS A CA 1
ATOM 1093 C C . CYS A 1 142 ? 7.623 -6.507 -9.292 1.00 96.06 142 CYS A C 1
ATOM 1095 O O . CYS A 1 142 ? 6.854 -6.510 -8.326 1.00 96.06 142 CYS A O 1
ATOM 1097 N N . PRO A 1 143 ? 7.405 -5.712 -10.350 1.00 96.00 143 PRO A N 1
ATOM 1098 C CA . PRO A 1 143 ? 6.298 -4.770 -10.409 1.00 96.00 143 PRO A CA 1
ATOM 1099 C C . PRO A 1 143 ? 4.950 -5.477 -10.582 1.00 96.00 143 PRO A C 1
ATOM 1101 O O . PRO A 1 143 ? 4.817 -6.404 -11.381 1.00 96.00 143 PRO A O 1
ATOM 1104 N N . ILE A 1 144 ? 3.929 -4.995 -9.873 1.00 96.62 144 ILE A N 1
ATOM 1105 C CA . ILE A 1 144 ? 2.541 -5.442 -10.008 1.00 96.62 144 ILE A CA 1
ATOM 1106 C C . ILE A 1 144 ? 1.826 -4.589 -11.058 1.00 96.62 144 ILE A C 1
ATOM 1108 O O . ILE A 1 144 ? 1.780 -3.360 -10.958 1.00 96.62 144 ILE A O 1
ATOM 1112 N N . VAL A 1 145 ? 1.212 -5.260 -12.032 1.00 95.69 145 VAL A N 1
ATOM 1113 C CA . VAL A 1 145 ? 0.496 -4.675 -13.172 1.00 95.69 145 VAL A CA 1
ATOM 1114 C C . VAL A 1 145 ? -0.939 -5.225 -13.214 1.00 95.69 145 VAL A C 1
ATOM 1116 O O . VAL A 1 145 ? -1.143 -6.423 -12.992 1.00 95.69 145 VAL A O 1
ATOM 1119 N N . PRO A 1 146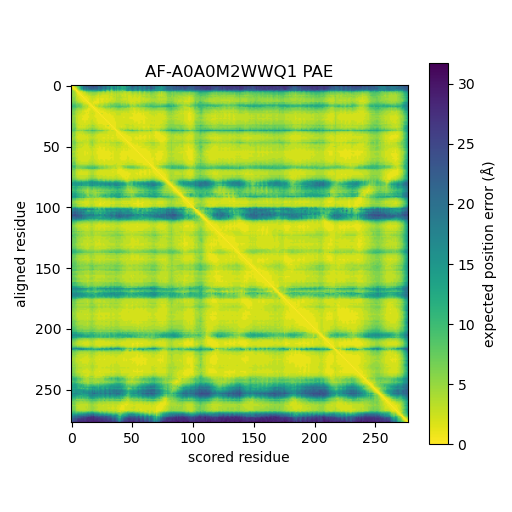 ? -1.962 -4.389 -13.482 1.00 94.81 146 PRO A N 1
ATOM 1120 C CA . PRO A 1 146 ? -3.350 -4.808 -13.375 1.00 94.81 146 PRO A CA 1
ATOM 1121 C C . PRO A 1 146 ? -3.767 -5.636 -14.596 1.00 94.81 146 PRO A C 1
ATOM 1123 O O . PRO A 1 146 ? -3.882 -5.116 -15.711 1.00 94.81 146 PRO A O 1
ATOM 1126 N N . PHE A 1 147 ? -4.059 -6.916 -14.379 1.00 94.06 147 PHE A N 1
ATOM 1127 C CA . PHE A 1 147 ? -4.623 -7.805 -15.386 1.00 94.06 147 PHE A CA 1
ATOM 1128 C C . PHE A 1 147 ? -5.409 -8.971 -14.746 1.00 94.06 147 PHE A C 1
ATOM 1130 O O . PHE A 1 147 ? -4.848 -9.700 -13.933 1.00 94.06 147 PHE A O 1
ATOM 1137 N N . PRO A 1 148 ? -6.685 -9.190 -15.119 1.00 93.88 148 PRO A N 1
ATOM 1138 C CA . PRO A 1 148 ? -7.479 -8.346 -16.006 1.00 93.88 148 PRO A CA 1
ATOM 1139 C C . PRO A 1 148 ? -7.778 -6.980 -15.370 1.00 93.88 148 PRO A C 1
ATOM 1141 O O . PRO A 1 148 ? -7.853 -6.835 -14.145 1.00 93.88 148 PRO A O 1
ATOM 1144 N N . SER A 1 149 ? -7.960 -5.983 -16.231 1.00 92.44 149 SER A N 1
ATOM 1145 C CA . SER A 1 149 ? -8.340 -4.616 -15.873 1.00 92.44 149 SER A CA 1
ATOM 1146 C C . SER A 1 149 ? -9.597 -4.178 -16.624 1.00 92.44 149 SER A C 1
ATOM 1148 O O . SER A 1 149 ? -9.906 -4.688 -17.703 1.00 92.44 149 SER A O 1
ATOM 1150 N N . ALA A 1 150 ? -10.338 -3.224 -16.059 1.00 88.44 150 ALA A N 1
ATOM 1151 C CA . ALA A 1 150 ? -11.550 -2.657 -16.645 1.00 88.44 150 ALA A CA 1
ATOM 1152 C C . ALA A 1 150 ? -11.278 -2.034 -18.024 1.00 88.44 150 ALA A C 1
ATOM 1154 O O . ALA A 1 150 ? -12.121 -2.098 -18.921 1.00 88.44 150 ALA A O 1
ATOM 1155 N N . ARG A 1 151 ? -10.080 -1.463 -18.208 1.00 90.19 151 ARG A N 1
ATOM 1156 C CA . ARG A 1 151 ? -9.545 -1.051 -19.509 1.00 90.19 151 ARG A CA 1
ATOM 1157 C C . ARG A 1 151 ? -8.525 -2.101 -19.968 1.00 90.19 151 ARG A C 1
ATOM 1159 O O . ARG A 1 151 ? -7.416 -2.084 -19.449 1.00 90.19 151 ARG A O 1
ATOM 1166 N N . PRO A 1 152 ? -8.828 -2.947 -20.971 1.00 91.88 152 PRO A N 1
ATOM 1167 C CA . PRO A 1 152 ? -8.007 -4.118 -21.303 1.00 91.88 152 PRO A CA 1
ATOM 1168 C C . PRO A 1 152 ? -6.520 -3.850 -21.576 1.00 91.88 152 PRO A C 1
ATOM 1170 O O . PRO A 1 152 ? -5.694 -4.715 -21.320 1.00 91.88 152 PRO A O 1
ATOM 1173 N N . ARG A 1 153 ? -6.179 -2.658 -22.086 1.00 95.00 153 ARG A N 1
ATOM 1174 C CA . ARG A 1 153 ? -4.802 -2.253 -22.414 1.00 95.00 153 ARG A CA 1
ATOM 1175 C C . ARG A 1 153 ? -4.065 -1.555 -21.271 1.00 95.00 153 ARG A C 1
ATOM 1177 O O . ARG A 1 153 ? -2.921 -1.168 -21.457 1.00 95.00 153 ARG A O 1
ATOM 1184 N N . ARG A 1 154 ? -4.691 -1.377 -20.103 1.00 93.25 154 ARG A N 1
ATOM 1185 C CA . ARG A 1 154 ? -4.103 -0.616 -18.990 1.00 93.25 154 ARG A CA 1
ATOM 1186 C C . ARG A 1 154 ? -2.759 -1.190 -18.548 1.00 93.25 154 ARG A C 1
ATOM 1188 O O . ARG A 1 154 ? -1.843 -0.429 -18.275 1.00 93.25 154 ARG A O 1
ATOM 1195 N N . GLY A 1 155 ? -2.637 -2.518 -18.499 1.00 94.25 155 GLY A N 1
ATOM 1196 C CA . GLY A 1 155 ? -1.372 -3.170 -18.162 1.00 94.25 155 GLY A CA 1
ATOM 1197 C C . GLY A 1 155 ? -0.260 -2.842 -19.162 1.00 94.25 155 GLY A C 1
ATOM 1198 O O . GLY A 1 155 ? 0.819 -2.427 -18.755 1.00 94.25 155 GLY A O 1
ATOM 1199 N N . ASP A 1 156 ? -0.552 -2.941 -20.461 1.00 94.56 156 ASP A N 1
ATOM 1200 C CA . ASP A 1 156 ? 0.400 -2.609 -21.529 1.00 94.56 156 ASP A CA 1
ATOM 1201 C C . ASP A 1 156 ? 0.770 -1.118 -21.529 1.00 94.56 156 ASP A C 1
ATOM 1203 O O . ASP A 1 156 ? 1.923 -0.762 -21.747 1.00 94.56 156 ASP A O 1
ATOM 1207 N N . GLU A 1 157 ? -0.208 -0.239 -21.286 1.00 95.75 157 GLU A N 1
ATOM 1208 C CA . GLU A 1 157 ? -0.011 1.212 -21.178 1.00 95.75 157 GLU A CA 1
ATOM 1209 C C . GLU A 1 157 ? 0.944 1.555 -20.028 1.00 95.75 157 GLU A C 1
ATOM 1211 O O . GLU A 1 157 ? 1.854 2.357 -20.219 1.00 95.75 157 GLU A O 1
ATOM 1216 N N . LEU A 1 158 ? 0.789 0.898 -18.873 1.00 95.06 158 LEU A N 1
ATOM 1217 C CA . LEU A 1 158 ? 1.710 1.045 -17.747 1.00 95.06 158 LEU A CA 1
ATOM 1218 C C . LEU A 1 158 ? 3.101 0.514 -18.097 1.00 95.06 158 LEU A C 1
ATOM 1220 O O . LEU A 1 158 ? 4.088 1.203 -17.885 1.00 95.06 158 LEU A O 1
ATOM 1224 N N . LEU A 1 159 ? 3.216 -0.677 -18.682 1.00 93.81 159 LEU A N 1
ATOM 1225 C CA . LEU A 1 159 ? 4.530 -1.200 -19.075 1.00 93.81 159 LEU A CA 1
ATOM 1226 C C . LEU A 1 159 ? 5.242 -0.285 -20.085 1.00 93.81 159 LEU A C 1
ATOM 1228 O O . LEU A 1 159 ? 6.459 -0.143 -20.021 1.00 93.81 159 LEU A O 1
ATOM 1232 N N . LEU A 1 160 ? 4.492 0.370 -20.976 1.00 94.69 160 LEU A N 1
ATOM 1233 C CA . LEU A 1 160 ? 5.035 1.356 -21.907 1.00 94.69 160 LEU A CA 1
ATOM 1234 C C . LEU A 1 160 ? 5.474 2.649 -21.202 1.00 94.69 160 LEU A C 1
ATOM 1236 O O . LEU A 1 160 ? 6.542 3.164 -21.516 1.00 94.69 160 LEU A O 1
ATOM 1240 N N . GLU A 1 161 ? 4.685 3.166 -20.255 1.00 94.94 161 GLU A N 1
ATOM 1241 C CA . GLU A 1 161 ? 5.042 4.355 -19.460 1.00 94.94 161 GLU A CA 1
ATOM 1242 C C . GLU A 1 161 ? 6.352 4.149 -18.685 1.00 94.94 161 GLU A C 1
ATOM 1244 O O . GLU A 1 161 ? 7.182 5.053 -18.611 1.00 94.94 161 GLU A O 1
ATOM 1249 N N . TYR A 1 162 ? 6.556 2.947 -18.142 1.00 94.12 162 TYR A N 1
ATOM 1250 C CA . TYR A 1 162 ? 7.731 2.607 -17.339 1.00 94.12 162 TYR A CA 1
ATOM 1251 C C . TYR A 1 162 ? 8.860 1.960 -18.154 1.00 94.12 162 TYR A C 1
ATOM 1253 O O . TYR A 1 162 ? 9.860 1.557 -17.565 1.00 94.12 162 TYR A O 1
ATOM 1261 N N . PHE A 1 163 ? 8.747 1.870 -19.484 1.00 91.62 163 PHE A N 1
ATOM 1262 C CA . PHE A 1 163 ? 9.697 1.137 -20.331 1.00 91.62 163 PHE A CA 1
ATOM 1263 C C . PHE A 1 163 ? 11.156 1.552 -20.084 1.00 91.62 163 PHE A C 1
ATOM 1265 O O . PHE A 1 163 ? 12.001 0.705 -19.791 1.00 91.62 163 PHE A O 1
ATOM 1272 N N . ASP A 1 164 ? 11.433 2.859 -20.096 1.00 90.75 164 ASP A N 1
ATOM 1273 C CA . ASP A 1 164 ? 12.781 3.385 -19.856 1.00 90.75 164 ASP A CA 1
ATOM 1274 C C . ASP A 1 164 ? 13.281 3.051 -18.442 1.00 90.75 164 ASP A C 1
ATOM 1276 O O . ASP A 1 164 ? 14.464 2.764 -18.252 1.00 90.75 164 ASP A O 1
ATOM 1280 N N . ALA A 1 165 ? 12.395 3.054 -17.440 1.00 90.31 165 ALA A N 1
ATOM 1281 C CA . ALA A 1 165 ? 12.750 2.693 -16.070 1.00 90.31 165 ALA A CA 1
ATOM 1282 C C . ALA A 1 165 ? 13.123 1.207 -15.961 1.00 90.31 165 ALA A C 1
ATOM 1284 O O . ALA A 1 165 ? 14.120 0.890 -15.318 1.00 90.31 165 ALA A O 1
ATOM 1285 N N . PHE A 1 166 ? 12.391 0.314 -16.636 1.00 87.38 166 PHE A N 1
ATOM 1286 C CA . PHE A 1 166 ? 12.703 -1.119 -16.687 1.00 87.38 166 PHE A CA 1
ATOM 1287 C C . PHE A 1 166 ? 14.055 -1.393 -17.354 1.00 87.38 166 PHE A C 1
ATOM 1289 O O . PHE A 1 166 ? 14.870 -2.104 -16.770 1.00 87.38 166 PHE A O 1
ATOM 1296 N N . GLU A 1 167 ? 14.301 -0.827 -18.544 1.00 81.62 167 GLU A N 1
ATOM 1297 C CA . GLU A 1 167 ? 15.531 -1.101 -19.303 1.00 81.62 167 GLU A CA 1
ATOM 1298 C C . GLU A 1 167 ? 16.779 -0.465 -18.685 1.00 81.62 167 GLU A C 1
ATOM 1300 O O . GLU A 1 167 ? 17.853 -1.060 -18.737 1.00 81.62 167 GLU A O 1
ATOM 1305 N N . SER A 1 168 ? 16.671 0.757 -18.152 1.00 80.56 168 SER A N 1
ATOM 1306 C CA . SER A 1 168 ? 17.861 1.559 -17.833 1.00 80.56 168 SER A CA 1
ATOM 1307 C C . SER A 1 168 ? 18.140 1.744 -16.345 1.00 80.56 168 SER A C 1
ATOM 1309 O O . SER A 1 168 ? 19.295 1.966 -15.982 1.00 80.56 168 SER A O 1
ATOM 1311 N N . GLN A 1 169 ? 17.118 1.685 -15.483 1.00 81.56 169 GLN A N 1
ATOM 1312 C CA . GLN A 1 169 ? 17.259 2.042 -14.066 1.00 81.56 169 GLN A CA 1
ATOM 1313 C C . GLN A 1 169 ? 17.043 0.850 -13.144 1.00 81.56 169 GLN A C 1
ATOM 1315 O O . GLN A 1 169 ? 17.869 0.604 -12.272 1.00 81.56 169 GLN A O 1
ATOM 1320 N N . TRP A 1 170 ? 15.939 0.126 -13.320 1.00 87.44 170 TRP A N 1
ATOM 1321 C CA . TRP A 1 170 ? 15.498 -0.903 -12.380 1.00 87.44 170 TRP A CA 1
ATOM 1322 C C . TRP A 1 170 ? 16.123 -2.272 -12.639 1.00 87.44 170 TRP A C 1
ATOM 1324 O O . TRP A 1 170 ? 16.046 -3.124 -11.759 1.00 87.44 170 TRP A O 1
ATOM 1334 N N . ASP A 1 171 ? 16.704 -2.482 -13.827 1.00 80.44 171 ASP A N 1
ATOM 1335 C CA . ASP A 1 171 ? 17.196 -3.788 -14.301 1.00 80.44 171 ASP A CA 1
ATOM 1336 C C . ASP A 1 171 ? 16.126 -4.892 -14.156 1.00 80.44 171 ASP A C 1
ATOM 1338 O O . ASP A 1 171 ? 16.385 -6.050 -13.822 1.00 80.44 171 ASP A O 1
ATOM 1342 N N . ALA A 1 172 ? 14.862 -4.504 -14.349 1.00 78.44 172 ALA A N 1
ATOM 1343 C CA . ALA A 1 172 ? 13.712 -5.375 -14.174 1.00 78.44 172 ALA A CA 1
ATOM 1344 C C . ALA A 1 172 ? 13.430 -6.116 -15.483 1.00 78.44 172 ALA A C 1
ATOM 1346 O O . ALA A 1 172 ? 13.215 -5.503 -16.529 1.00 78.44 172 ALA A O 1
ATOM 1347 N N . THR A 1 173 ? 13.368 -7.448 -15.436 1.00 79.31 173 THR A N 1
ATOM 1348 C CA . THR A 1 173 ? 13.010 -8.233 -16.624 1.00 79.31 173 THR A CA 1
ATOM 1349 C C . THR A 1 173 ? 11.494 -8.355 -16.768 1.00 79.31 173 THR A C 1
ATOM 1351 O O . THR A 1 173 ? 10.757 -8.394 -15.783 1.00 79.31 173 THR A O 1
ATOM 1354 N N . ALA A 1 174 ? 11.002 -8.512 -18.001 1.00 77.75 174 ALA A N 1
ATOM 1355 C CA . ALA A 1 174 ? 9.579 -8.763 -18.255 1.00 77.75 174 ALA A CA 1
ATOM 1356 C C . ALA A 1 174 ? 9.047 -10.039 -17.563 1.00 77.75 174 ALA A C 1
ATOM 1358 O O . ALA A 1 174 ? 7.840 -10.180 -17.379 1.00 77.75 174 ALA A O 1
ATOM 1359 N N . GLN A 1 175 ? 9.933 -10.964 -17.171 1.00 84.06 175 GLN A N 1
ATOM 1360 C CA . GLN A 1 175 ? 9.578 -12.184 -16.439 1.00 84.06 175 GLN A CA 1
ATOM 1361 C C . GLN A 1 175 ? 9.236 -11.912 -14.967 1.00 84.06 175 GLN A C 1
ATOM 1363 O O . GLN A 1 175 ? 8.561 -12.729 -14.346 1.00 84.06 175 GLN A O 1
ATOM 1368 N N . ASN A 1 176 ? 9.648 -10.757 -14.438 1.00 89.81 176 ASN A N 1
ATOM 1369 C CA . ASN A 1 176 ? 9.439 -10.369 -13.044 1.00 89.81 176 ASN A CA 1
ATOM 1370 C C . ASN A 1 176 ? 8.125 -9.596 -12.836 1.00 89.81 176 ASN A C 1
ATOM 1372 O O . ASN A 1 176 ? 7.794 -9.214 -11.715 1.00 89.81 176 ASN A O 1
ATOM 1376 N N . VAL A 1 177 ? 7.358 -9.356 -13.904 1.00 94.88 177 VAL A N 1
ATOM 1377 C CA . VAL A 1 177 ? 6.067 -8.666 -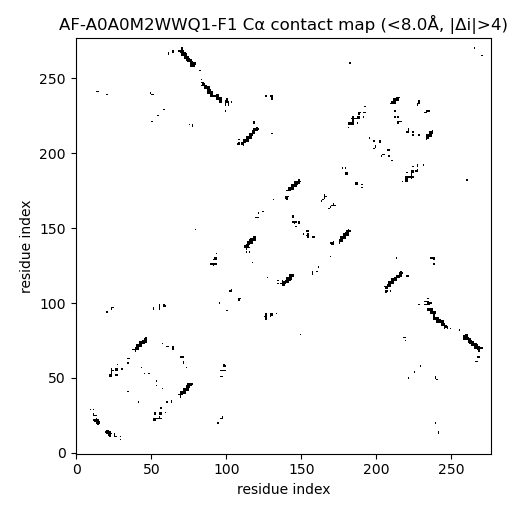13.819 1.00 94.88 177 VAL A CA 1
ATOM 1378 C C . VAL A 1 177 ? 5.021 -9.582 -13.189 1.00 94.88 177 VAL A C 1
ATOM 1380 O O . VAL A 1 177 ? 4.736 -10.674 -13.683 1.00 94.88 177 VAL A O 1
ATOM 1383 N N . ILE A 1 178 ? 4.391 -9.099 -12.122 1.00 95.56 178 ILE A N 1
ATOM 1384 C CA . ILE A 1 178 ? 3.274 -9.760 -11.456 1.00 95.56 178 ILE A CA 1
ATOM 1385 C C . ILE A 1 178 ? 1.973 -9.206 -12.035 1.00 95.56 178 ILE A C 1
ATOM 1387 O O . ILE A 1 178 ? 1.579 -8.074 -11.763 1.00 95.56 178 ILE A O 1
ATOM 1391 N N . TYR A 1 179 ? 1.270 -10.026 -12.807 1.00 95.81 179 TYR A N 1
ATOM 1392 C CA . TYR A 1 179 ? -0.078 -9.708 -13.265 1.00 95.81 179 TYR A CA 1
ATOM 1393 C C . TYR A 1 179 ? -1.094 -10.081 -12.189 1.00 95.81 179 TYR A C 1
ATOM 1395 O O . TYR A 1 179 ? -1.146 -11.238 -11.772 1.00 95.81 179 TYR A O 1
ATOM 1403 N N . ALA A 1 180 ? -1.892 -9.110 -11.750 1.00 95.62 180 ALA A N 1
ATOM 1404 C CA . ALA A 1 180 ? -2.921 -9.330 -10.740 1.00 95.62 180 ALA A CA 1
ATOM 1405 C C . ALA A 1 180 ? -4.224 -8.611 -11.089 1.00 95.62 180 ALA A C 1
ATOM 1407 O O . ALA A 1 180 ? -4.222 -7.507 -11.640 1.00 95.62 180 ALA A O 1
ATOM 1408 N N . HIS A 1 181 ? -5.351 -9.219 -10.742 1.00 94.94 181 HIS A N 1
ATOM 1409 C CA . HIS A 1 181 ? -6.665 -8.696 -11.076 1.00 94.94 181 HIS A CA 1
ATOM 1410 C C . HIS A 1 181 ? -6.925 -7.337 -10.402 1.00 94.94 181 HIS A C 1
ATOM 1412 O O . HIS A 1 181 ? -6.927 -7.204 -9.181 1.00 94.94 181 HIS A O 1
ATOM 1418 N N . GLU A 1 182 ? -7.246 -6.319 -11.209 1.00 92.56 182 GLU A N 1
ATOM 1419 C CA . GLU A 1 182 ? -7.448 -4.935 -10.741 1.00 92.56 182 GLU A CA 1
ATOM 1420 C C . GLU A 1 182 ? -8.519 -4.792 -9.643 1.00 92.56 182 GLU A C 1
ATOM 1422 O O . GLU A 1 182 ? -8.415 -3.927 -8.771 1.00 92.56 182 GLU A O 1
ATOM 1427 N N . ALA A 1 183 ? -9.556 -5.631 -9.697 1.00 91.19 183 ALA A N 1
ATOM 1428 C CA . ALA A 1 183 ? -10.731 -5.555 -8.840 1.00 91.19 183 ALA A CA 1
ATOM 1429 C C . ALA A 1 183 ? -10.765 -6.625 -7.735 1.00 91.19 183 ALA A C 1
ATOM 1431 O O . ALA A 1 183 ? -11.753 -6.675 -6.998 1.00 91.19 183 ALA A O 1
ATOM 1432 N N . ASP A 1 184 ? -9.722 -7.455 -7.620 1.00 93.56 184 ASP A N 1
ATOM 1433 C CA . ASP A 1 184 ? -9.612 -8.506 -6.606 1.00 93.56 184 ASP A CA 1
ATOM 1434 C C . ASP A 1 184 ? -8.340 -8.315 -5.743 1.00 93.56 184 ASP A C 1
ATOM 1436 O O . ASP A 1 184 ? -7.253 -8.752 -6.134 1.00 93.56 184 ASP A O 1
ATOM 1440 N N . PRO A 1 185 ? -8.439 -7.686 -4.552 1.00 95.31 185 PRO A N 1
ATOM 1441 C CA . PRO A 1 185 ? -7.327 -7.570 -3.610 1.00 95.31 185 PRO A CA 1
ATOM 1442 C C . PRO A 1 185 ? -6.754 -8.930 -3.194 1.00 95.31 185 PRO A C 1
ATOM 1444 O O . PRO A 1 185 ? -5.569 -9.010 -2.872 1.00 95.31 185 PRO A O 1
ATOM 1447 N N . MET A 1 186 ? -7.551 -10.007 -3.203 1.00 96.50 186 MET A N 1
ATOM 1448 C CA . MET A 1 186 ? -7.068 -11.331 -2.812 1.00 96.50 186 MET A CA 1
ATOM 1449 C C . MET A 1 186 ? -6.139 -11.935 -3.860 1.00 96.50 186 MET A C 1
ATOM 1451 O O . MET A 1 186 ? -5.291 -12.753 -3.508 1.00 96.50 186 MET A O 1
ATOM 1455 N N . ASP A 1 187 ? -6.264 -11.551 -5.130 1.00 97.19 187 ASP A N 1
ATOM 1456 C CA . ASP A 1 187 ? -5.338 -11.994 -6.173 1.00 97.19 187 ASP A CA 1
ATOM 1457 C C . ASP A 1 187 ? -3.959 -11.335 -6.017 1.00 97.19 187 ASP A C 1
ATOM 1459 O O . ASP A 1 187 ? -2.927 -12.009 -6.091 1.00 97.19 187 ASP A O 1
ATOM 1463 N N . VAL A 1 188 ? -3.934 -10.041 -5.674 1.00 97.19 188 VAL A N 1
ATOM 1464 C CA . VAL A 1 188 ? -2.702 -9.324 -5.305 1.00 97.19 188 VAL A CA 1
ATOM 1465 C C . VAL A 1 188 ? -2.069 -9.941 -4.058 1.00 97.19 188 VAL A C 1
ATOM 1467 O O . VAL A 1 188 ? -0.895 -10.310 -4.095 1.00 97.19 188 VAL A O 1
ATOM 1470 N N . PHE A 1 189 ? -2.852 -10.125 -2.989 1.00 98.00 189 PHE A N 1
ATOM 1471 C CA . PHE A 1 189 ? -2.402 -10.772 -1.754 1.00 98.00 189 PHE A CA 1
ATOM 1472 C C . PHE A 1 189 ? -1.762 -12.137 -2.039 1.00 98.00 189 PHE A C 1
ATOM 1474 O O . PHE A 1 189 ? -0.594 -12.351 -1.730 1.00 98.00 189 PHE A O 1
ATOM 1481 N N . ARG A 1 190 ? -2.488 -13.037 -2.718 1.00 97.94 190 ARG A N 1
ATOM 1482 C CA . ARG A 1 190 ? -2.004 -14.392 -3.028 1.00 97.94 190 ARG A CA 1
ATOM 1483 C C . ARG A 1 190 ? -0.760 -14.380 -3.907 1.00 97.94 190 ARG A C 1
ATOM 1485 O O . ARG A 1 190 ? 0.088 -15.258 -3.759 1.00 97.94 190 ARG A O 1
ATOM 1492 N N . SER A 1 191 ? -0.651 -13.436 -4.838 1.00 97.50 191 SER A N 1
ATOM 1493 C CA . SER A 1 191 ? 0.529 -13.314 -5.697 1.00 97.50 191 SER A CA 1
ATOM 1494 C C . SER A 1 191 ? 1.769 -12.932 -4.896 1.00 97.50 191 SER A C 1
ATOM 1496 O O . SER A 1 191 ? 2.805 -13.577 -5.055 1.00 97.50 191 SER A O 1
ATOM 1498 N N . ILE A 1 192 ? 1.636 -11.978 -3.971 1.00 97.75 192 ILE A N 1
ATOM 1499 C CA . ILE A 1 192 ? 2.713 -11.595 -3.053 1.00 97.75 192 ILE A CA 1
ATOM 1500 C C . ILE A 1 192 ? 3.067 -12.760 -2.125 1.00 97.75 192 ILE A C 1
ATOM 1502 O 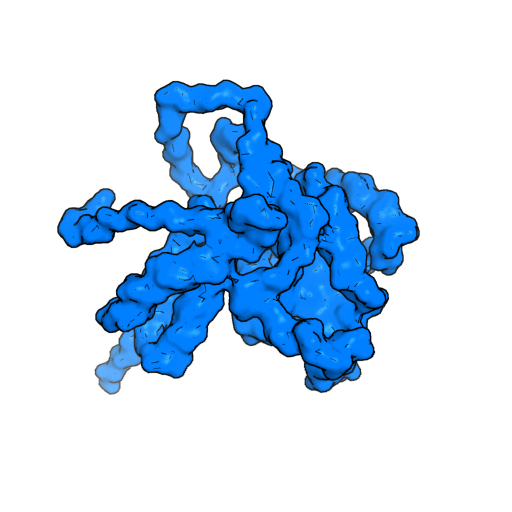O . ILE A 1 192 ? 4.244 -13.094 -2.024 1.00 97.75 192 ILE A O 1
ATOM 1506 N N . SER A 1 193 ? 2.082 -13.433 -1.516 1.00 97.69 193 SER A N 1
ATOM 1507 C CA . SER A 1 193 ? 2.332 -14.578 -0.628 1.00 97.69 193 SER A CA 1
ATOM 1508 C C . SER A 1 193 ? 3.076 -15.705 -1.339 1.00 97.69 193 SER A C 1
ATOM 1510 O O . SER A 1 193 ? 4.096 -16.169 -0.844 1.00 97.69 193 SER A O 1
ATOM 1512 N N . ARG A 1 194 ? 2.650 -16.097 -2.549 1.00 96.56 194 ARG A N 1
ATOM 1513 C CA . ARG A 1 194 ? 3.339 -17.144 -3.329 1.00 96.56 194 ARG A CA 1
ATOM 1514 C C . ARG A 1 194 ? 4.793 -16.786 -3.628 1.00 96.56 194 ARG A C 1
ATOM 1516 O O . ARG A 1 194 ? 5.665 -17.649 -3.540 1.00 96.56 194 ARG A O 1
ATOM 1523 N N . MET A 1 195 ? 5.042 -15.536 -4.011 1.00 95.19 195 MET A N 1
ATOM 1524 C CA . MET A 1 195 ? 6.382 -15.040 -4.314 1.00 95.19 195 MET A CA 1
ATOM 1525 C C . MET A 1 195 ? 7.251 -14.992 -3.048 1.00 95.19 195 MET A C 1
ATOM 1527 O O . MET A 1 195 ? 8.390 -15.458 -3.069 1.00 95.19 195 MET A O 1
ATOM 1531 N N . HIS A 1 196 ? 6.706 -14.498 -1.936 1.00 94.12 196 HIS A N 1
ATOM 1532 C CA . HIS A 1 196 ? 7.397 -14.454 -0.651 1.00 94.12 196 HIS A CA 1
ATOM 1533 C C . HIS A 1 196 ? 7.735 -15.863 -0.136 1.00 94.12 196 HIS A C 1
ATOM 1535 O O . HIS A 1 196 ? 8.888 -16.136 0.192 1.00 94.12 196 HIS A O 1
ATOM 1541 N N . ASP A 1 197 ? 6.779 -16.795 -0.174 1.00 94.12 197 ASP A N 1
ATOM 1542 C CA . ASP A 1 197 ? 6.978 -18.195 0.220 1.00 94.12 197 ASP A CA 1
ATOM 1543 C C . ASP A 1 197 ? 8.031 -18.898 -0.642 1.00 94.12 197 ASP A C 1
ATOM 1545 O O . ASP A 1 197 ? 8.825 -19.702 -0.149 1.00 94.12 197 ASP A O 1
ATOM 1549 N N . ALA A 1 198 ? 8.048 -18.622 -1.950 1.00 93.44 198 ALA A N 1
ATOM 1550 C CA . ALA A 1 198 ? 9.078 -19.143 -2.841 1.00 93.44 198 ALA A CA 1
ATOM 1551 C C . ALA A 1 198 ? 10.467 -18.627 -2.444 1.00 93.44 198 ALA A C 1
ATOM 1553 O O . ALA A 1 198 ? 11.426 -19.400 -2.432 1.00 93.44 198 ALA A O 1
ATOM 1554 N N . ARG A 1 199 ? 10.564 -17.351 -2.055 1.00 91.81 199 ARG A N 1
ATOM 1555 C CA . ARG A 1 199 ? 11.815 -16.730 -1.617 1.00 91.81 199 ARG A CA 1
ATOM 1556 C C . ARG A 1 199 ? 12.294 -17.283 -0.276 1.00 91.81 199 ARG A C 1
ATOM 1558 O O . ARG A 1 199 ? 13.471 -17.611 -0.167 1.00 91.81 199 ARG A O 1
ATOM 1565 N N . LEU A 1 200 ? 11.398 -17.503 0.689 1.00 91.62 200 LEU A N 1
ATOM 1566 C CA . LEU A 1 200 ? 11.732 -18.111 1.987 1.00 91.62 200 LEU A CA 1
ATOM 1567 C C . LEU A 1 200 ? 12.291 -19.538 1.868 1.00 91.62 200 LEU A C 1
ATOM 1569 O O . LEU A 1 200 ? 13.079 -19.966 2.706 1.00 91.62 200 LEU A O 1
ATOM 1573 N N . LYS A 1 201 ? 11.935 -20.285 0.814 1.00 93.12 201 LYS A N 1
ATOM 1574 C CA . LYS A 1 201 ? 12.530 -21.612 0.552 1.00 93.12 201 LYS A CA 1
ATOM 1575 C C . LYS A 1 201 ? 14.005 -21.535 0.154 1.00 93.12 201 LYS A C 1
ATOM 1577 O O . LYS A 1 201 ? 14.728 -22.506 0.361 1.00 93.12 201 LYS A O 1
ATOM 1582 N N . VAL A 1 202 ? 14.430 -20.419 -0.439 1.00 92.69 202 VAL A N 1
ATOM 1583 C CA . VAL A 1 202 ? 15.814 -20.181 -0.880 1.00 92.69 202 VAL A CA 1
ATOM 1584 C C . VAL A 1 202 ? 16.607 -19.435 0.192 1.00 92.69 202 VAL A C 1
ATOM 1586 O O . VAL A 1 202 ? 17.755 -19.784 0.453 1.00 92.69 202 VAL A O 1
ATOM 1589 N N . PHE A 1 203 ? 15.974 -18.461 0.847 1.00 91.00 203 PHE A N 1
ATOM 1590 C CA . PHE A 1 203 ? 16.534 -17.636 1.915 1.00 91.00 203 PHE A CA 1
ATOM 1591 C C . PHE A 1 203 ? 15.652 -17.745 3.171 1.00 91.00 203 PHE A C 1
ATOM 1593 O O . PHE A 1 203 ? 14.784 -16.898 3.385 1.00 91.00 203 PHE A O 1
ATOM 1600 N N . PRO A 1 204 ? 15.827 -18.792 4.002 1.00 85.38 204 PRO A N 1
ATOM 1601 C CA . PRO A 1 204 ? 14.970 -19.015 5.170 1.00 85.38 204 PRO A CA 1
ATOM 1602 C C . PRO A 1 204 ? 15.120 -17.958 6.268 1.00 85.38 204 PRO A C 1
ATOM 1604 O O . PRO A 1 204 ? 14.224 -17.791 7.093 1.00 85.38 204 PRO A O 1
ATOM 1607 N N . ASP A 1 205 ? 16.262 -17.271 6.305 1.00 83.00 205 ASP A N 1
ATOM 1608 C CA . ASP A 1 205 ? 16.553 -16.231 7.283 1.00 83.00 205 ASP A CA 1
ATOM 1609 C C . ASP A 1 205 ? 16.162 -14.853 6.728 1.00 83.00 205 ASP A C 1
ATOM 1611 O O . ASP A 1 205 ? 16.670 -14.421 5.690 1.00 83.00 205 ASP A O 1
ATOM 1615 N N . LYS A 1 206 ? 15.282 -14.144 7.446 1.00 71.25 206 LYS A N 1
ATOM 1616 C CA . LYS A 1 206 ? 14.822 -12.794 7.080 1.00 71.25 206 LYS A CA 1
ATOM 1617 C C . LYS A 1 206 ? 15.965 -11.777 6.999 1.00 71.25 206 LYS A C 1
ATOM 1619 O O . LYS A 1 206 ? 15.843 -10.808 6.261 1.00 71.25 206 LYS A O 1
ATOM 1624 N N . SER A 1 207 ? 17.078 -12.005 7.700 1.00 77.69 207 SER A N 1
ATOM 1625 C CA . SER A 1 207 ? 18.270 -11.151 7.602 1.00 77.69 207 SER A CA 1
ATOM 1626 C C . SER A 1 207 ? 19.005 -11.277 6.261 1.00 77.69 207 SER A C 1
ATOM 1628 O O . SER A 1 207 ? 19.798 -10.409 5.914 1.00 77.69 207 SER A O 1
ATOM 1630 N N . GLN A 1 208 ? 18.740 -12.333 5.484 1.00 84.38 208 GLN A N 1
ATOM 1631 C CA . GLN A 1 208 ? 19.379 -12.563 4.184 1.00 84.38 208 GLN A CA 1
ATOM 1632 C C . GLN A 1 208 ? 18.563 -12.010 3.018 1.00 84.38 208 GLN A C 1
ATOM 1634 O O . GLN A 1 208 ? 19.107 -11.779 1.941 1.00 84.38 208 GLN A O 1
ATOM 1639 N N . SER A 1 209 ? 17.254 -11.841 3.195 1.00 90.00 209 SER A N 1
ATOM 1640 C CA . SER A 1 209 ? 16.345 -11.458 2.123 1.00 90.00 209 SER A CA 1
ATOM 1641 C C . SER A 1 209 ? 15.095 -10.798 2.683 1.00 90.00 209 SER A C 1
ATOM 1643 O O . SER A 1 209 ? 14.353 -11.409 3.454 1.00 90.00 209 SER A O 1
ATOM 1645 N N . VAL A 1 210 ? 14.787 -9.608 2.174 1.00 91.81 210 VAL A N 1
ATOM 1646 C CA . VAL A 1 210 ? 13.591 -8.854 2.548 1.00 91.81 210 VAL A CA 1
ATOM 1647 C C . VAL A 1 210 ? 12.754 -8.518 1.319 1.00 91.81 210 VAL A C 1
ATOM 1649 O O . VAL A 1 210 ? 13.278 -8.235 0.246 1.00 91.81 210 VAL A O 1
ATOM 1652 N N . THR A 1 211 ? 11.432 -8.589 1.462 1.00 95.00 211 THR A N 1
ATOM 1653 C CA . THR A 1 211 ? 10.472 -8.163 0.437 1.00 95.00 211 THR A CA 1
ATOM 1654 C C . THR A 1 211 ? 9.848 -6.847 0.878 1.00 95.00 211 THR A C 1
ATOM 1656 O O . THR A 1 211 ? 9.189 -6.812 1.912 1.00 95.00 211 THR A O 1
ATOM 1659 N N . VAL A 1 212 ? 10.044 -5.784 0.103 1.00 96.50 212 VAL A N 1
ATOM 1660 C CA . VAL A 1 212 ? 9.495 -4.449 0.369 1.00 96.50 212 VAL A CA 1
ATOM 1661 C C . VAL A 1 212 ? 8.330 -4.179 -0.570 1.00 96.50 212 VAL A C 1
ATOM 1663 O O . VAL A 1 212 ? 8.463 -4.304 -1.788 1.00 96.50 212 VAL A O 1
ATOM 1666 N N . LEU A 1 213 ? 7.193 -3.777 -0.008 1.00 98.12 213 LEU A N 1
ATOM 1667 C CA . LEU A 1 213 ? 5.985 -3.456 -0.759 1.00 98.12 213 LEU A CA 1
ATOM 1668 C C . LEU A 1 213 ? 5.857 -1.942 -0.970 1.00 98.12 213 LEU A C 1
ATOM 1670 O O . LEU A 1 213 ? 6.004 -1.171 -0.023 1.00 98.12 213 LEU A O 1
ATOM 1674 N N . SER A 1 214 ? 5.506 -1.517 -2.186 1.00 97.44 214 SER A N 1
ATOM 1675 C CA . SER A 1 214 ? 5.208 -0.110 -2.491 1.00 97.44 214 SER A CA 1
ATOM 1676 C C . SER A 1 214 ? 3.845 0.055 -3.163 1.00 97.44 214 SER A C 1
ATOM 1678 O O . SER A 1 214 ? 3.755 0.038 -4.393 1.00 97.44 214 SER A O 1
ATOM 1680 N N . PRO A 1 215 ? 2.761 0.185 -2.373 1.00 95.69 215 PRO A N 1
ATOM 1681 C CA . PRO A 1 215 ? 1.421 0.379 -2.905 1.00 95.69 215 PRO A CA 1
ATOM 1682 C C . PRO A 1 215 ? 1.278 1.768 -3.525 1.00 95.69 215 PRO A C 1
ATOM 1684 O O . PRO A 1 215 ? 1.574 2.784 -2.893 1.00 95.69 215 PRO A O 1
ATOM 1687 N N . ALA A 1 216 ? 0.740 1.824 -4.739 1.00 90.50 216 ALA A N 1
ATOM 1688 C CA . ALA A 1 216 ? 0.444 3.070 -5.429 1.00 90.50 216 ALA A CA 1
ATOM 1689 C C . ALA A 1 216 ? -0.789 2.931 -6.324 1.00 90.50 216 ALA A C 1
ATOM 1691 O O . ALA A 1 216 ? -1.191 1.842 -6.725 1.00 90.50 216 ALA A O 1
ATOM 1692 N N . GLY A 1 217 ? -1.410 4.064 -6.642 1.00 81.44 217 GLY A N 1
ATOM 1693 C CA . GLY A 1 217 ? -2.506 4.086 -7.602 1.00 81.44 217 GLY A CA 1
ATOM 1694 C C . GLY A 1 217 ? -3.787 3.435 -7.103 1.00 81.44 217 GLY A C 1
ATOM 1695 O O . GLY A 1 217 ? -4.452 3.967 -6.208 1.00 81.44 217 GLY A O 1
ATOM 1696 N N . TRP A 1 218 ? -4.184 2.328 -7.747 1.00 79.44 218 TRP A N 1
ATOM 1697 C CA . TRP A 1 218 ? -5.535 1.786 -7.614 1.00 79.44 218 TRP A CA 1
ATOM 1698 C C . TRP A 1 218 ? -5.762 1.104 -6.262 1.00 79.44 218 TRP A C 1
ATOM 1700 O O . TRP A 1 218 ? -4.979 0.280 -5.784 1.00 79.44 218 TRP A O 1
ATOM 1710 N N . ARG A 1 219 ? -6.902 1.447 -5.661 1.00 86.25 219 ARG A N 1
ATOM 1711 C CA . ARG A 1 219 ? -7.198 1.220 -4.241 1.00 86.25 219 ARG A CA 1
ATOM 1712 C C . ARG A 1 219 ? -7.260 -0.253 -3.857 1.00 86.25 219 ARG A C 1
ATOM 1714 O O . ARG A 1 219 ? -6.688 -0.639 -2.845 1.00 86.25 219 ARG A O 1
ATOM 1721 N N . LEU A 1 220 ? -7.910 -1.074 -4.681 1.00 91.88 220 LEU A N 1
ATOM 1722 C CA . LEU A 1 220 ? -8.069 -2.502 -4.396 1.00 91.88 220 LEU A CA 1
ATOM 1723 C C . LEU A 1 220 ? -6.736 -3.260 -4.464 1.00 91.88 220 LEU A C 1
ATOM 1725 O O . LEU A 1 220 ? -6.516 -4.159 -3.663 1.00 91.88 220 LEU A O 1
ATOM 1729 N N . GLY A 1 221 ? -5.800 -2.862 -5.329 1.00 93.44 221 GLY A N 1
ATOM 1730 C CA . GLY A 1 221 ? -4.463 -3.458 -5.324 1.00 93.44 221 GLY A CA 1
ATOM 1731 C C . GLY A 1 221 ? -3.690 -3.100 -4.060 1.00 93.44 221 GLY A C 1
ATOM 1732 O O . GLY A 1 221 ? -3.119 -3.979 -3.418 1.00 93.44 221 GLY A O 1
ATOM 1733 N N . SER A 1 222 ? -3.786 -1.841 -3.620 1.00 94.75 222 SER A N 1
ATOM 1734 C CA . SER A 1 222 ? -3.196 -1.418 -2.350 1.00 94.75 222 SER A CA 1
ATOM 1735 C C . SER A 1 222 ? -3.805 -2.164 -1.156 1.00 94.75 222 SER A C 1
ATOM 1737 O O . SER A 1 222 ? -3.077 -2.511 -0.234 1.00 94.75 222 SER A O 1
ATOM 1739 N N . LEU A 1 223 ? -5.107 -2.479 -1.177 1.00 96.19 223 LEU A N 1
ATOM 1740 C CA . LEU A 1 223 ? -5.727 -3.336 -0.162 1.00 96.19 223 LEU A CA 1
ATOM 1741 C C . LEU A 1 223 ? -5.093 -4.736 -0.141 1.00 96.19 223 LEU A C 1
ATOM 1743 O O . LEU A 1 223 ? -4.746 -5.219 0.930 1.00 96.19 223 LEU A O 1
ATOM 1747 N N . GLY A 1 224 ? -4.870 -5.365 -1.296 1.00 97.12 224 GLY A N 1
ATOM 1748 C CA . GLY A 1 224 ? -4.163 -6.650 -1.358 1.00 97.12 224 GLY A CA 1
ATOM 1749 C C . GLY A 1 224 ? -2.741 -6.589 -0.788 1.00 97.12 224 GLY A C 1
ATOM 1750 O O . GLY A 1 224 ? -2.320 -7.495 -0.069 1.00 97.12 224 GLY A O 1
ATOM 1751 N N . MET A 1 225 ? -2.022 -5.490 -1.039 1.00 98.00 225 MET A N 1
ATOM 1752 C CA . MET A 1 225 ? -0.692 -5.251 -0.465 1.00 98.00 225 MET A CA 1
ATOM 1753 C C . MET A 1 225 ? -0.735 -5.013 1.046 1.00 98.00 225 MET A C 1
ATOM 1755 O O . MET A 1 225 ? 0.137 -5.514 1.745 1.00 98.00 225 MET A O 1
ATOM 1759 N N . LEU A 1 226 ? -1.749 -4.313 1.567 1.00 97.81 226 LEU A N 1
ATOM 1760 C CA . LEU A 1 226 ? -1.970 -4.161 3.010 1.00 97.81 226 LEU A CA 1
ATOM 1761 C C . LEU A 1 226 ? -2.165 -5.521 3.685 1.00 97.81 226 LEU A C 1
ATOM 1763 O O . LEU A 1 226 ? -1.536 -5.794 4.704 1.00 97.81 226 LEU A O 1
ATOM 1767 N N . LEU A 1 227 ? -3.010 -6.379 3.105 1.00 97.75 227 LEU A N 1
ATOM 1768 C CA . LEU A 1 227 ? -3.236 -7.727 3.630 1.00 97.75 227 LEU A CA 1
ATOM 1769 C C . LEU A 1 227 ? -1.928 -8.526 3.667 1.00 97.75 227 LEU A C 1
ATOM 1771 O O . LEU A 1 227 ? -1.628 -9.152 4.679 1.00 97.75 227 LEU A O 1
ATOM 1775 N N . ALA A 1 228 ? -1.122 -8.447 2.604 1.00 97.81 228 ALA A N 1
ATOM 1776 C CA . ALA A 1 228 ? 0.158 -9.148 2.534 1.00 97.81 228 ALA A CA 1
ATOM 1777 C C . ALA A 1 228 ? 1.167 -8.587 3.542 1.00 97.81 228 ALA A C 1
ATOM 1779 O O . ALA A 1 228 ? 1.865 -9.349 4.203 1.00 97.81 228 ALA A O 1
ATOM 1780 N N . ALA A 1 229 ? 1.212 -7.263 3.698 1.00 97.50 229 ALA A N 1
ATOM 1781 C CA . ALA A 1 229 ? 2.077 -6.600 4.663 1.00 97.50 229 ALA A CA 1
ATOM 1782 C C . ALA A 1 229 ? 1.768 -7.029 6.103 1.00 97.50 229 ALA A C 1
ATOM 1784 O O . ALA A 1 229 ? 2.692 -7.260 6.877 1.00 97.50 229 ALA A O 1
ATOM 1785 N N . ILE A 1 230 ? 0.485 -7.175 6.451 1.00 96.06 230 ILE A N 1
ATOM 1786 C CA . ILE A 1 230 ? 0.056 -7.624 7.781 1.00 96.06 230 ILE A CA 1
ATOM 1787 C C . ILE A 1 230 ? 0.381 -9.105 7.991 1.00 96.06 230 ILE A C 1
ATOM 1789 O O . ILE A 1 230 ? 1.037 -9.445 8.973 1.00 96.06 230 ILE A O 1
ATOM 1793 N N . ASP A 1 231 ? -0.071 -9.971 7.081 1.00 95.62 231 ASP A N 1
ATOM 1794 C CA . ASP A 1 231 ? 0.022 -11.430 7.226 1.00 95.62 231 ASP A CA 1
ATOM 1795 C C . ASP A 1 231 ? 1.478 -11.914 7.255 1.00 95.62 231 ASP A C 1
ATOM 1797 O 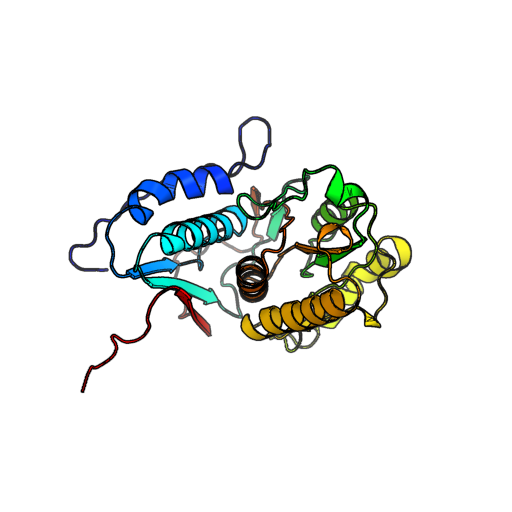O . ASP A 1 231 ? 1.870 -12.731 8.086 1.00 95.62 231 ASP A O 1
ATOM 1801 N N . LEU A 1 232 ? 2.315 -11.339 6.390 1.00 94.56 232 LEU A N 1
ATOM 1802 C CA . LEU A 1 232 ? 3.703 -11.759 6.200 1.00 94.56 232 LEU A CA 1
ATOM 1803 C C . LEU A 1 232 ? 4.703 -10.880 6.976 1.00 94.56 232 LEU A C 1
ATOM 1805 O O . LEU A 1 232 ? 5.903 -11.170 6.989 1.00 94.56 232 LEU A O 1
ATOM 1809 N N . SER A 1 233 ? 4.218 -9.831 7.659 1.00 93.69 233 SER A N 1
ATOM 1810 C CA . SER A 1 233 ? 5.040 -8.806 8.328 1.00 93.69 233 SER A CA 1
ATOM 1811 C C . SER A 1 233 ? 6.078 -8.209 7.370 1.00 93.69 233 SER A C 1
ATOM 1813 O O . SER A 1 233 ? 7.285 -8.334 7.587 1.00 93.69 233 SER A O 1
ATOM 1815 N N . LEU A 1 234 ? 5.598 -7.647 6.254 1.00 94.94 234 LEU A N 1
ATOM 1816 C CA . LEU A 1 234 ? 6.453 -7.051 5.225 1.00 94.94 234 LEU A CA 1
ATOM 1817 C C . LEU A 1 234 ? 6.547 -5.539 5.396 1.00 94.94 234 LEU A C 1
ATOM 1819 O O . LEU A 1 234 ? 5.519 -4.887 5.618 1.00 94.94 234 LEU A O 1
ATOM 1823 N N . PRO A 1 235 ? 7.748 -4.965 5.219 1.00 96.12 235 PRO A N 1
ATOM 1824 C CA . PRO A 1 235 ? 7.905 -3.531 5.241 1.00 96.12 235 PRO A CA 1
ATOM 1825 C C . PRO A 1 235 ? 7.217 -2.862 4.045 1.00 96.12 235 PRO A C 1
ATOM 1827 O O . PRO A 1 235 ? 7.186 -3.396 2.930 1.00 96.12 235 PRO A O 1
ATOM 1830 N N . VAL A 1 236 ? 6.688 -1.662 4.281 1.00 97.44 236 VAL A N 1
ATOM 1831 C CA . VAL A 1 236 ? 5.995 -0.852 3.277 1.00 97.44 236 VAL A CA 1
ATOM 1832 C C . VAL A 1 236 ? 6.711 0.482 3.114 1.00 97.44 236 VAL A C 1
ATOM 1834 O O . VAL A 1 236 ? 6.780 1.278 4.052 1.00 97.44 236 VAL A O 1
ATOM 1837 N N . LEU A 1 237 ? 7.196 0.738 1.901 1.00 96.12 237 LEU A N 1
ATOM 1838 C CA . LEU A 1 237 ? 7.767 2.019 1.498 1.00 96.12 237 LEU A CA 1
ATOM 1839 C C . LEU A 1 237 ? 6.787 2.728 0.568 1.00 96.12 237 LEU A C 1
ATOM 1841 O O . LEU A 1 237 ? 6.295 2.126 -0.387 1.00 96.12 237 LEU A O 1
ATOM 1845 N N . TYR A 1 238 ? 6.508 4.002 0.816 1.00 95.00 238 TYR A N 1
ATOM 1846 C CA . TYR A 1 238 ? 5.562 4.762 0.006 1.00 95.00 238 TYR A CA 1
ATOM 1847 C C . TYR A 1 238 ? 5.970 6.227 -0.119 1.00 95.00 238 TYR A C 1
ATOM 1849 O O . TYR A 1 238 ? 6.792 6.734 0.639 1.00 95.00 238 TYR A O 1
ATOM 1857 N N . VAL A 1 239 ? 5.346 6.910 -1.073 1.00 92.81 239 VAL A N 1
ATOM 1858 C CA . VAL A 1 239 ? 5.364 8.369 -1.171 1.00 92.81 239 VAL A CA 1
ATOM 1859 C C . VAL A 1 239 ? 3.967 8.865 -0.826 1.00 92.81 239 VAL A C 1
ATOM 1861 O O . VAL A 1 239 ? 2.979 8.416 -1.419 1.00 92.81 239 VAL A O 1
ATOM 1864 N N . GLU A 1 240 ? 3.874 9.769 0.147 1.00 90.44 240 GLU A N 1
ATOM 1865 C CA . GLU A 1 240 ? 2.585 10.307 0.576 1.00 90.44 240 GLU A CA 1
ATOM 1866 C C . GLU A 1 240 ? 1.983 11.232 -0.488 1.00 90.44 240 GLU A C 1
ATOM 1868 O O . GLU A 1 240 ? 2.680 11.999 -1.153 1.00 90.44 240 GLU A O 1
ATOM 1873 N N . THR A 1 241 ? 0.663 11.159 -0.646 1.00 86.50 241 THR A N 1
ATOM 1874 C CA . THR A 1 241 ? -0.090 12.073 -1.506 1.00 86.50 241 THR A CA 1
ATOM 1875 C C . THR A 1 241 ? -0.451 13.321 -0.705 1.00 86.50 241 THR A C 1
ATOM 1877 O O . THR A 1 241 ? -1.201 13.243 0.266 1.00 86.50 241 THR A O 1
ATOM 1880 N N . ILE A 1 242 ? 0.075 14.473 -1.117 1.00 84.62 242 ILE A N 1
ATOM 1881 C CA . ILE A 1 242 ? -0.088 15.758 -0.421 1.00 84.62 242 ILE A CA 1
ATOM 1882 C C . ILE A 1 242 ? -1.276 16.569 -0.939 1.00 84.62 242 ILE A C 1
ATOM 1884 O O . ILE A 1 242 ? -1.734 17.495 -0.274 1.00 84.62 242 ILE A O 1
ATOM 1888 N N . GLY A 1 243 ? -1.797 16.217 -2.113 1.00 83.44 243 GLY A N 1
ATOM 1889 C CA . GLY A 1 243 ? -2.905 16.934 -2.720 1.00 83.44 243 GLY A CA 1
ATOM 1890 C C . GLY A 1 243 ? -3.510 16.203 -3.905 1.00 83.44 243 GLY A C 1
ATOM 1891 O O . GLY A 1 243 ? -3.000 15.186 -4.378 1.00 83.44 243 GLY A O 1
ATOM 1892 N N . TYR A 1 244 ? -4.622 16.748 -4.387 1.00 84.06 244 TYR A N 1
ATOM 1893 C CA . TYR A 1 244 ? -5.236 16.333 -5.637 1.00 84.06 244 TYR A CA 1
ATOM 1894 C C . TYR A 1 244 ? -5.615 17.567 -6.441 1.00 84.06 244 TYR A C 1
ATOM 1896 O O . TYR A 1 244 ? -6.238 18.491 -5.917 1.00 84.06 244 TYR A O 1
ATOM 1904 N N . THR A 1 245 ? -5.306 17.544 -7.729 1.00 85.62 245 THR A N 1
ATOM 1905 C CA . THR A 1 245 ? -5.807 18.516 -8.699 1.00 85.62 245 THR A CA 1
ATOM 1906 C C . THR A 1 245 ? -6.837 17.868 -9.607 1.00 85.62 245 THR A C 1
ATOM 1908 O O . THR A 1 245 ? -6.901 16.645 -9.755 1.00 85.62 245 THR A O 1
ATOM 1911 N N . THR A 1 246 ? -7.705 18.679 -10.206 1.00 82.62 246 THR A N 1
ATOM 1912 C CA . THR A 1 246 ? -8.666 18.184 -11.187 1.00 82.62 246 THR A CA 1
ATOM 1913 C C . THR A 1 246 ? -8.879 19.182 -12.306 1.00 82.62 246 THR A C 1
ATOM 1915 O O . THR A 1 246 ? -9.103 20.365 -12.070 1.00 82.62 246 THR A O 1
ATOM 1918 N N . ASP A 1 247 ? -8.859 18.662 -13.531 1.00 80.88 247 ASP A N 1
ATOM 1919 C CA . ASP A 1 247 ? -9.282 19.390 -14.729 1.00 80.88 247 ASP A CA 1
ATOM 1920 C C . ASP A 1 247 ? -10.814 19.305 -14.924 1.00 80.88 247 ASP A C 1
ATOM 1922 O O . ASP A 1 247 ? -11.375 19.884 -15.855 1.00 80.88 247 ASP A O 1
ATOM 1926 N N . SER A 1 248 ? -11.513 18.546 -14.069 1.00 78.38 248 SER A N 1
ATOM 1927 C CA . SER A 1 248 ? -12.968 18.371 -14.130 1.00 78.38 248 SER A CA 1
ATOM 1928 C C . SER A 1 248 ? -13.676 19.540 -13.445 1.00 78.38 248 SER A C 1
ATOM 1930 O O . SER A 1 248 ? -13.205 20.062 -12.436 1.00 78.38 248 SER A O 1
ATOM 1932 N N . LYS A 1 249 ? -14.860 19.926 -13.939 1.00 79.25 249 LYS A N 1
ATOM 1933 C CA . LYS A 1 249 ? -15.721 20.860 -13.198 1.00 79.25 249 LYS A CA 1
ATOM 1934 C C . LYS A 1 249 ? -16.105 20.237 -11.857 1.00 79.25 249 LYS A C 1
ATOM 1936 O O . LYS A 1 249 ? -16.529 19.082 -11.823 1.00 79.25 249 LYS A O 1
ATOM 1941 N N . ILE A 1 250 ? -15.990 21.013 -10.779 1.00 75.62 250 ILE A N 1
ATOM 1942 C CA . ILE A 1 250 ? -16.467 20.598 -9.458 1.00 75.62 250 ILE A CA 1
ATOM 1943 C C . ILE A 1 250 ? -17.988 20.397 -9.559 1.00 75.62 250 ILE A C 1
ATOM 1945 O O . ILE A 1 250 ? -18.682 21.327 -9.979 1.00 75.62 250 ILE A O 1
ATOM 1949 N N . PRO A 1 251 ? -18.519 19.205 -9.237 1.00 70.75 251 PRO A N 1
ATOM 1950 C CA . PRO A 1 251 ? -19.953 18.956 -9.310 1.00 70.75 251 PRO A CA 1
ATOM 1951 C C . PRO A 1 251 ? -20.722 19.882 -8.358 1.00 70.75 251 PRO A C 1
ATOM 1953 O O . PRO A 1 251 ? -20.371 19.990 -7.187 1.00 70.75 251 PRO A O 1
ATOM 1956 N N . GLU A 1 252 ? -21.805 20.500 -8.836 1.00 72.56 252 GLU A N 1
ATOM 1957 C CA . GLU A 1 252 ? -22.711 21.307 -7.994 1.00 72.56 252 GLU A CA 1
ATOM 1958 C C . GLU A 1 252 ? -23.484 20.448 -6.978 1.00 72.56 252 GLU A C 1
ATOM 1960 O O . GLU A 1 252 ? -23.933 20.939 -5.945 1.00 72.56 252 GLU A O 1
ATOM 1965 N N . SER A 1 253 ? -23.626 19.148 -7.257 1.00 71.75 253 SER A N 1
ATOM 1966 C CA . SER A 1 253 ? -24.163 18.165 -6.321 1.00 71.75 253 SER A CA 1
ATOM 1967 C C . SER A 1 253 ? -23.380 16.863 -6.412 1.00 71.75 253 SER A C 1
ATOM 1969 O O . SER A 1 253 ? -22.987 16.420 -7.494 1.00 71.75 253 SER A O 1
ATOM 1971 N N . VAL A 1 254 ? -23.166 16.230 -5.262 1.00 64.56 254 VAL A N 1
ATOM 1972 C CA . VAL A 1 254 ? -22.503 14.932 -5.184 1.00 64.56 254 VAL A CA 1
ATOM 1973 C C . VAL A 1 254 ? -23.580 13.848 -5.221 1.00 64.56 254 VAL A C 1
ATOM 1975 O O . VAL A 1 254 ? -23.984 13.313 -4.192 1.00 64.56 254 VAL A O 1
ATOM 1978 N N . THR A 1 255 ? -24.086 13.533 -6.414 1.00 66.69 255 THR A N 1
ATOM 1979 C CA . THR A 1 255 ? -24.836 12.281 -6.593 1.00 66.69 255 THR A CA 1
ATOM 1980 C C . THR A 1 255 ? -23.811 11.162 -6.710 1.00 66.69 255 THR A C 1
ATOM 1982 O O . THR A 1 255 ? -23.208 10.983 -7.765 1.00 66.69 255 THR A O 1
ATOM 1985 N N . ILE A 1 256 ? -23.560 10.453 -5.609 1.00 67.56 256 ILE A N 1
ATOM 1986 C CA . ILE A 1 256 ? -22.617 9.330 -5.592 1.00 67.56 256 ILE A CA 1
ATOM 1987 C C . ILE A 1 256 ? -23.364 8.095 -6.111 1.00 67.56 256 ILE A C 1
ATOM 1989 O O . ILE A 1 256 ? -24.291 7.638 -5.436 1.00 67.56 256 ILE A O 1
ATOM 1993 N N . PRO A 1 257 ? -23.023 7.555 -7.297 1.00 72.81 257 PRO A N 1
ATOM 1994 C CA . PRO A 1 257 ? -23.574 6.275 -7.721 1.00 72.81 257 PRO A CA 1
ATOM 1995 C C . PRO A 1 257 ? -23.166 5.185 -6.725 1.00 72.81 257 PRO A C 1
ATOM 1997 O O . PRO A 1 257 ? -22.119 5.278 -6.083 1.00 72.81 257 PRO A O 1
ATOM 2000 N N . ALA A 1 258 ? -23.984 4.137 -6.600 1.00 81.88 258 ALA A N 1
ATOM 2001 C CA . ALA A 1 258 ? -23.598 2.982 -5.797 1.00 81.88 258 ALA A CA 1
ATOM 2002 C C . ALA A 1 258 ? -22.247 2.436 -6.303 1.00 81.88 258 ALA A C 1
ATOM 2004 O O . ALA A 1 258 ? -22.053 2.345 -7.521 1.00 81.88 258 ALA A O 1
ATOM 2005 N N . PRO A 1 259 ? -21.312 2.096 -5.401 1.00 85.88 259 PRO A N 1
ATOM 2006 C CA . PRO A 1 259 ? -20.004 1.603 -5.807 1.00 85.88 259 PRO A CA 1
ATOM 2007 C C . PRO A 1 259 ? -20.144 0.313 -6.618 1.00 85.88 259 PRO A C 1
ATOM 2009 O O . PRO A 1 259 ? -20.964 -0.546 -6.291 1.00 85.88 259 PRO A O 1
ATOM 2012 N N . SER A 1 260 ? -19.332 0.160 -7.668 1.00 87.06 260 SER A N 1
ATOM 2013 C CA . SER A 1 260 ? -19.357 -1.055 -8.495 1.00 87.06 260 SER A CA 1
ATOM 2014 C C . SER A 1 260 ? -18.682 -2.243 -7.810 1.00 87.06 260 SER A C 1
ATOM 2016 O O . SER A 1 260 ? -18.950 -3.389 -8.174 1.00 87.06 260 SER A O 1
ATOM 2018 N N . LYS A 1 261 ? -17.817 -1.981 -6.821 1.00 90.06 261 LYS A N 1
ATOM 2019 C CA . LYS A 1 261 ? -17.102 -2.987 -6.031 1.00 90.06 261 LYS A CA 1
ATOM 2020 C C . LYS A 1 261 ? -17.241 -2.678 -4.544 1.00 90.06 261 LYS A C 1
ATOM 2022 O O . LYS A 1 261 ? -17.000 -1.549 -4.118 1.00 90.06 261 LYS A O 1
ATOM 2027 N N . LEU A 1 262 ? -17.568 -3.703 -3.766 1.00 92.94 262 LEU A N 1
ATOM 2028 C CA . LEU A 1 262 ? -17.618 -3.664 -2.310 1.00 92.94 262 LEU A CA 1
ATOM 2029 C C . LEU A 1 262 ? -16.795 -4.829 -1.779 1.00 92.94 262 LEU A C 1
ATOM 2031 O O . LEU A 1 262 ? -17.066 -5.979 -2.116 1.00 92.94 262 LEU A O 1
ATOM 2035 N N . TRP A 1 263 ? -15.806 -4.513 -0.956 1.00 94.56 263 TRP A N 1
ATOM 2036 C CA . TRP A 1 263 ? -14.968 -5.488 -0.283 1.00 94.56 263 TRP A CA 1
ATOM 2037 C C . TRP A 1 263 ? -15.166 -5.379 1.218 1.00 94.56 263 TRP A C 1
ATOM 2039 O O . TRP A 1 263 ? -15.115 -4.289 1.785 1.00 94.56 263 TRP A O 1
ATOM 2049 N N . HIS A 1 264 ? -15.385 -6.530 1.842 1.00 95.25 264 HIS A N 1
ATOM 2050 C CA . HIS A 1 264 ? -15.402 -6.703 3.285 1.00 95.25 264 HIS A CA 1
ATOM 2051 C C . HIS A 1 264 ? -14.424 -7.814 3.625 1.00 95.25 264 HIS A C 1
ATOM 2053 O O . HIS A 1 264 ? -14.566 -8.939 3.151 1.00 95.25 264 HIS A O 1
ATOM 2059 N N . VAL A 1 265 ? -13.423 -7.477 4.428 1.00 94.44 265 VAL A N 1
ATOM 2060 C CA . VAL A 1 265 ? -12.442 -8.427 4.934 1.00 94.44 265 VAL A CA 1
ATOM 2061 C C . VAL A 1 265 ? -12.603 -8.512 6.443 1.00 94.44 265 VAL A C 1
ATOM 2063 O O . VAL A 1 265 ? -12.520 -7.505 7.146 1.00 94.44 265 VAL A O 1
ATOM 2066 N N . TRP A 1 266 ? -12.844 -9.721 6.937 1.00 94.94 266 TRP A N 1
ATOM 2067 C CA . TRP A 1 266 ? -12.742 -10.031 8.355 1.00 94.94 266 TRP A CA 1
ATOM 2068 C C . TRP A 1 266 ? -11.268 -10.292 8.665 1.00 94.94 266 TRP A C 1
ATOM 2070 O O . TRP A 1 266 ? -10.742 -11.341 8.309 1.00 94.94 266 TRP A O 1
ATOM 2080 N N . LEU A 1 267 ? -10.587 -9.310 9.252 1.00 94.38 267 LEU A N 1
ATOM 2081 C CA . LEU A 1 267 ? -9.142 -9.364 9.468 1.00 94.38 267 LEU A CA 1
ATOM 2082 C C . LEU A 1 267 ? -8.763 -10.190 10.698 1.00 94.38 267 LEU A C 1
ATOM 2084 O O . LEU A 1 267 ? -7.750 -10.881 10.673 1.00 94.38 267 LEU A O 1
ATOM 2088 N N . ALA A 1 268 ? -9.554 -10.105 11.770 1.00 93.12 268 ALA A N 1
ATOM 2089 C CA . ALA A 1 268 ? -9.255 -10.788 13.024 1.00 93.12 268 ALA A CA 1
ATOM 2090 C C . ALA A 1 268 ? -10.507 -11.029 13.877 1.00 93.12 268 ALA A C 1
ATOM 2092 O O . ALA A 1 268 ? -11.516 -10.344 13.701 1.00 93.12 268 ALA A O 1
ATOM 2093 N N . GLY A 1 269 ? -10.429 -11.979 14.811 1.00 90.31 269 GLY A N 1
ATOM 2094 C CA . GLY A 1 269 ? -11.540 -12.403 15.668 1.00 90.31 269 GLY A CA 1
ATOM 2095 C C . GLY A 1 269 ? -12.288 -13.636 15.152 1.00 90.31 269 GLY A C 1
ATOM 2096 O O . GLY A 1 269 ? -11.800 -14.350 14.276 1.00 90.31 269 GLY A O 1
ATOM 2097 N N . VAL A 1 270 ? -13.464 -13.908 15.718 1.00 84.25 270 VAL A N 1
ATOM 2098 C CA . VAL A 1 270 ? -14.251 -15.121 15.443 1.00 84.25 270 VAL A CA 1
ATOM 2099 C C . VAL A 1 270 ? -15.528 -14.781 14.683 1.00 84.25 270 VAL A C 1
ATOM 2101 O O . VAL A 1 270 ? -16.375 -14.036 15.163 1.00 84.25 270 VAL A O 1
ATOM 2104 N N . ALA A 1 271 ? -15.667 -15.345 13.479 1.00 71.25 271 ALA A N 1
ATOM 2105 C CA . ALA A 1 271 ? -16.794 -15.069 12.581 1.00 71.25 271 ALA A CA 1
ATOM 2106 C C . ALA A 1 271 ? -18.150 -15.524 13.138 1.00 71.25 271 ALA A C 1
ATOM 2108 O O . ALA A 1 271 ? -19.189 -14.920 12.869 1.00 71.25 271 ALA A O 1
ATOM 2109 N N . TYR A 1 272 ? -18.119 -16.604 13.911 1.00 67.94 272 TYR A N 1
ATOM 2110 C CA . TYR A 1 272 ? -19.273 -17.219 14.534 1.00 67.94 272 TYR A CA 1
ATOM 2111 C C . TYR A 1 272 ? -18.851 -17.626 15.940 1.00 67.94 272 TYR A C 1
ATOM 2113 O O . TYR A 1 272 ? -17.795 -18.241 16.101 1.00 67.94 272 TYR A O 1
ATOM 2121 N N . ASP A 1 273 ? -19.664 -17.301 16.944 1.00 62.75 273 ASP A N 1
ATOM 2122 C CA . ASP A 1 273 ? -19.542 -17.955 18.243 1.00 62.75 273 ASP A CA 1
ATOM 2123 C C . ASP A 1 273 ? -19.649 -19.466 17.992 1.00 62.75 273 ASP A C 1
ATOM 2125 O O . ASP A 1 273 ? -20.544 -19.903 17.259 1.00 62.75 273 ASP A O 1
ATOM 2129 N N . GLU A 1 274 ? -18.732 -20.268 18.540 1.00 53.38 274 GLU A N 1
ATOM 2130 C CA . GLU A 1 274 ? -18.881 -21.720 18.505 1.00 53.38 274 GLU A CA 1
ATOM 2131 C C . GLU A 1 274 ? -20.235 -22.052 19.138 1.00 53.38 274 GLU A C 1
ATOM 2133 O O . GLU A 1 274 ? -20.420 -21.935 20.353 1.00 53.38 274 GLU A O 1
ATOM 2138 N N . ILE A 1 275 ? -21.210 -22.422 18.302 1.00 46.81 275 ILE A N 1
ATOM 2139 C CA . ILE A 1 275 ? -22.472 -22.986 18.762 1.00 46.81 275 ILE A CA 1
ATOM 2140 C C . ILE A 1 275 ? -22.084 -24.319 19.389 1.00 46.81 275 ILE A C 1
ATOM 2142 O O . ILE A 1 275 ? -21.927 -25.332 18.711 1.00 46.81 275 ILE A O 1
ATOM 2146 N N . THR A 1 276 ? -21.849 -24.283 20.693 1.00 44.53 276 THR A N 1
ATOM 2147 C CA . THR A 1 276 ? -21.711 -25.464 21.529 1.00 44.53 276 THR A CA 1
ATOM 2148 C C . THR A 1 276 ? -23.073 -26.155 21.523 1.00 44.53 276 THR A C 1
ATOM 2150 O O . THR A 1 276 ? -23.997 -25.746 22.224 1.00 44.53 276 THR A O 1
ATOM 2153 N N . CYS A 1 277 ? -23.218 -27.138 20.632 1.00 39.91 277 CYS A N 1
ATOM 2154 C CA . CYS A 1 277 ? -24.295 -28.125 20.663 1.00 39.91 277 CYS A CA 1
ATOM 2155 C C . CYS A 1 277 ? -24.082 -29.116 21.811 1.00 39.91 277 CYS A C 1
ATOM 2157 O O . CYS A 1 277 ? -22.914 -29.505 22.044 1.00 39.91 277 CYS A O 1
#